Protein AF-A0A9W6Z010-F1 (afdb_monomer)

Secondary structure (DSSP, 8-state):
----------------S-SEETTEE-HHHIIIIIITHHHHHHHHHHHHHHHHHHHHHH----------TTTS-TT---S----------------S----HHHHHT-TTT---B-TTSPBP----BPPPPHHHHHHHHHHHHHHHHHHHHHHHHHH-HHHHGGGTT-TTHHHHHHHHHHHHHHHHHHHHHTTTT---TTS--HHHHHHHHHHHHHHHHHHHHHHHHTT-SS-HHHHHHHHHHHHHHHHHHHHHHT-SS-SSPPBP-

Nearest PDB structures (foldseek):
  1x8z-assembly2_C  TM=5.982E-01  e=1.476E+00  Arabidopsis thaliana
  1x8z-assembly1_A-2  TM=5.017E-01  e=1.632E+00  Arabidopsis thaliana
  1x8z-assembly3_A  TM=5.017E-01  e=1.632E+00  Arabidopsis thaliana
  1x91-assembly1_A  TM=5.243E-01  e=4.027E+00  Arabidopsis thaliana
  1xg2-assembly1_B  TM=4.762E-01  e=8.989E+00  Actinidia chinensis

Organism: Ambrosiozyma monospora (NCBI:txid43982)

Radius of gyration: 31.08 Å; Cα contacts (8 Å, |Δi|>4): 207; chains: 1; bounding box: 93×50×89 Å

Solvent-accessible surface area (backbone atoms only — not comparable to full-atom values): 16041 Å² total; per-residue (Å²): 138,84,82,82,82,79,75,82,70,70,88,70,74,85,76,64,91,52,49,64,51,100,89,44,64,28,76,56,24,38,52,59,55,51,49,36,42,54,25,54,50,44,53,53,49,50,50,51,52,50,51,50,52,50,50,57,65,68,52,73,64,77,68,62,68,75,66,49,88,82,73,57,65,89,72,79,70,84,81,77,92,80,86,86,79,87,79,86,76,82,92,75,94,67,100,62,93,72,70,50,72,66,56,68,75,64,46,70,88,71,60,75,60,46,43,99,85,68,47,72,54,56,69,64,51,85,64,77,86,51,72,70,56,54,50,48,52,52,50,47,41,53,50,37,52,54,51,37,52,58,44,50,38,44,83,77,35,66,67,40,35,56,53,36,72,90,45,78,60,48,58,54,31,43,34,52,33,39,50,52,52,38,51,53,40,51,51,53,60,71,31,65,86,76,49,53,60,89,85,54,79,59,57,48,66,54,53,46,52,52,40,51,55,46,43,61,42,32,52,55,46,30,51,38,31,74,74,58,77,46,85,25,78,53,32,24,51,49,36,45,53,52,35,54,53,41,49,48,45,42,52,58,61,67,66,55,92,70,70,49,49,80,59,64,49,105

Foldseek 3Di:
DDDPPPPPDDPDDPPDPDQDDDDAGALVVLLPPLLLVLLVVLVVLVVVQVVLLVVLVVPPPPPPVVPDPVPPPPPVPPDDDDDDDDDDDDDDDDPDPPPDVVCVVPVPVPPQCADPVRHGDQDFDQDADDPVLLVLLVVLLVLLVVLLVLLCVLVVDVLQVQQQPVPNCSSVSSNSSSVSLNVLSVVLNVCNHVFDDPSGDFSLVVSLVSLVVSLVSLVSVLVCLVVVVTPHVVNSVSSVVNNVSSVVSNVSSVPDPDTRHRDGDD

Structure (mmCIF, N/CA/C/O backbone):
data_AF-A0A9W6Z010-F1
#
_entry.id   AF-A0A9W6Z010-F1
#
loop_
_atom_site.group_PDB
_atom_site.id
_atom_site.type_symbol
_atom_site.label_atom_id
_atom_site.label_alt_id
_atom_site.label_comp_id
_atom_site.label_asym_id
_atom_site.label_entity_id
_atom_site.label_seq_id
_atom_site.pdbx_PDB_ins_code
_atom_site.Cartn_x
_atom_site.Cartn_y
_atom_site.Cartn_z
_atom_site.occupancy
_atom_site.B_iso_or_equiv
_atom_site.auth_seq_id
_atom_site.auth_comp_id
_atom_site.auth_asym_id
_atom_site.auth_atom_id
_atom_site.pdbx_PDB_model_num
ATOM 1 N N . MET A 1 1 ? -44.872 -28.519 23.738 1.00 43.75 1 MET A N 1
ATOM 2 C CA . MET A 1 1 ? -44.692 -28.275 22.292 1.00 43.75 1 MET A CA 1
ATOM 3 C C . MET A 1 1 ? -44.282 -26.821 22.112 1.00 43.75 1 MET A C 1
ATOM 5 O O . MET A 1 1 ? -45.137 -25.950 22.126 1.00 43.75 1 MET A O 1
ATOM 9 N N . GLN A 1 2 ? -42.975 -26.554 22.079 1.00 44.28 2 GLN A N 1
ATOM 10 C CA . GLN A 1 2 ? -42.419 -25.232 21.783 1.00 44.28 2 GLN A CA 1
ATOM 11 C C . GLN A 1 2 ? -42.136 -25.183 20.282 1.00 44.28 2 GLN A C 1
ATOM 13 O O . GLN A 1 2 ? -41.336 -25.967 19.778 1.00 44.28 2 GLN A O 1
ATOM 18 N N . SER A 1 3 ? -42.846 -24.315 19.568 1.00 46.59 3 SER A N 1
ATOM 19 C CA . SER A 1 3 ? -42.641 -24.070 18.143 1.00 46.59 3 SER A CA 1
ATOM 20 C C . SER A 1 3 ? -41.382 -23.226 17.944 1.00 46.59 3 SER A C 1
ATOM 22 O O . SER A 1 3 ? -41.373 -22.026 18.222 1.00 46.59 3 SER A O 1
ATOM 24 N N . LEU A 1 4 ? -40.320 -23.872 17.468 1.00 50.69 4 LEU A N 1
ATOM 25 C CA . LEU A 1 4 ? -39.136 -23.234 16.902 1.00 50.69 4 LEU A CA 1
ATOM 26 C C . LEU A 1 4 ? -39.526 -22.575 15.572 1.00 50.69 4 LEU A C 1
ATOM 28 O O . LEU A 1 4 ? -39.610 -23.246 14.550 1.00 50.69 4 LEU A O 1
ATOM 32 N N . ASN A 1 5 ? -39.767 -21.263 15.584 1.00 55.16 5 ASN A N 1
ATOM 33 C CA . ASN A 1 5 ? -39.786 -20.459 14.362 1.00 55.16 5 ASN A CA 1
ATOM 34 C C . ASN A 1 5 ? -38.354 -20.012 14.055 1.00 55.16 5 ASN A C 1
ATOM 36 O O . ASN A 1 5 ? -37.934 -18.915 14.419 1.00 55.16 5 ASN A O 1
ATOM 40 N N . SER A 1 6 ? -37.597 -20.883 13.393 1.00 52.94 6 SER A N 1
ATOM 41 C CA . SER A 1 6 ? -36.347 -20.529 12.725 1.00 52.94 6 SER A CA 1
ATOM 42 C C . SER A 1 6 ? -36.670 -19.878 11.380 1.00 52.94 6 SER A C 1
ATOM 44 O O . SER A 1 6 ? -36.582 -20.507 10.329 1.00 52.94 6 SER A O 1
ATOM 46 N N . ASN A 1 7 ? -37.064 -18.605 11.415 1.00 53.75 7 ASN A N 1
ATOM 47 C CA . ASN A 1 7 ? -36.893 -17.755 10.245 1.00 53.75 7 ASN A CA 1
ATOM 48 C C . ASN A 1 7 ? -35.394 -17.481 10.127 1.00 53.75 7 ASN A C 1
ATOM 50 O O . ASN A 1 7 ? -34.863 -16.595 10.796 1.00 53.75 7 ASN A O 1
ATOM 54 N N . GLU A 1 8 ? -34.716 -18.276 9.303 1.00 52.31 8 GLU A N 1
ATOM 55 C CA . GLU A 1 8 ? -33.386 -17.970 8.787 1.00 52.31 8 GLU A CA 1
ATOM 56 C C . GLU A 1 8 ? -33.486 -16.694 7.947 1.00 52.31 8 GLU A C 1
ATOM 58 O O . GLU A 1 8 ? -33.664 -16.703 6.730 1.00 52.31 8 GLU A O 1
ATOM 63 N N . THR A 1 9 ? -33.435 -15.552 8.623 1.00 55.06 9 THR A N 1
ATOM 64 C CA . THR A 1 9 ? -33.176 -14.280 7.972 1.00 55.06 9 THR A CA 1
ATOM 65 C C . THR A 1 9 ? -31.769 -14.367 7.402 1.00 55.06 9 THR A C 1
ATOM 67 O O . THR A 1 9 ? -30.808 -14.513 8.162 1.00 55.06 9 THR A O 1
ATOM 70 N N . LEU A 1 10 ? -31.662 -14.292 6.070 1.00 54.06 10 LEU A N 1
ATOM 71 C CA . LEU A 1 10 ? -30.414 -14.028 5.349 1.00 54.06 10 LEU A CA 1
ATOM 72 C C . LEU A 1 10 ? -29.571 -13.025 6.151 1.00 54.06 10 LEU A C 1
ATOM 74 O O . LEU A 1 10 ? -30.165 -12.084 6.685 1.00 54.06 10 LEU A O 1
ATOM 78 N N . PRO A 1 11 ? -28.237 -13.193 6.255 1.00 47.94 11 PRO A N 1
ATOM 79 C CA . PRO A 1 11 ? -27.392 -12.310 7.049 1.00 47.94 11 PRO A CA 1
ATOM 80 C C . PRO A 1 11 ? -27.573 -10.878 6.549 1.00 47.94 11 PRO A C 1
ATOM 82 O O . PRO A 1 11 ? -27.014 -10.473 5.530 1.00 47.94 11 PRO A O 1
ATOM 85 N N . SER A 1 12 ? -28.421 -10.120 7.242 1.00 56.19 12 SER A N 1
ATOM 86 C CA . SER A 1 12 ? -28.650 -8.723 6.942 1.00 56.19 12 SER A CA 1
ATOM 87 C C . SER A 1 12 ? -27.351 -8.030 7.291 1.00 56.19 12 SER A C 1
ATOM 89 O O . SER A 1 12 ? -26.963 -8.004 8.463 1.00 56.19 12 SER A O 1
ATOM 91 N N . TRP A 1 13 ? -26.654 -7.531 6.272 1.00 59.69 13 TRP A N 1
ATOM 92 C CA . TRP A 1 13 ? -25.469 -6.708 6.455 1.00 59.69 13 TRP A CA 1
ATOM 93 C C . TRP A 1 13 ? -25.764 -5.682 7.551 1.00 59.69 13 TRP A C 1
ATOM 95 O O . TRP A 1 13 ? -26.807 -5.027 7.469 1.00 59.69 13 TRP A O 1
ATOM 105 N N . PRO A 1 14 ? -24.925 -5.572 8.596 1.00 66.19 14 PRO A N 1
ATOM 106 C CA . PRO A 1 14 ? -25.181 -4.636 9.676 1.00 66.19 14 PRO A CA 1
ATOM 107 C C . PRO A 1 14 ? -25.239 -3.231 9.076 1.00 66.19 14 PRO A C 1
ATOM 109 O O . PRO A 1 14 ? -24.225 -2.680 8.644 1.00 66.19 14 PRO A O 1
ATOM 112 N N . VAL A 1 15 ? -26.448 -2.680 8.980 1.00 78.44 15 VAL A N 1
ATOM 113 C CA . VAL A 1 15 ? -26.665 -1.334 8.459 1.00 78.44 15 VAL A CA 1
ATOM 114 C C . VAL A 1 15 ? -26.219 -0.376 9.553 1.00 78.44 15 VAL A C 1
ATOM 116 O O . VAL A 1 15 ? -26.856 -0.286 10.606 1.00 78.44 15 VAL A O 1
ATOM 119 N N . CYS A 1 16 ? -25.102 0.319 9.334 1.00 84.06 16 CYS A N 1
ATOM 120 C CA . CYS A 1 16 ? -24.675 1.375 10.241 1.00 84.06 16 CYS A CA 1
ATOM 121 C C . CYS A 1 16 ? -25.741 2.477 10.230 1.00 84.06 16 CYS A C 1
ATOM 123 O O . CYS A 1 16 ? -26.002 3.074 9.189 1.00 84.06 16 CYS A O 1
ATOM 125 N N . ARG A 1 17 ? -26.358 2.765 11.383 1.00 85.81 17 ARG A N 1
ATOM 126 C CA . ARG A 1 17 ? -27.360 3.841 11.481 1.00 85.81 17 ARG A CA 1
ATOM 127 C C . ARG A 1 17 ? -26.727 5.223 11.259 1.00 85.81 17 ARG A C 1
ATOM 129 O O . ARG A 1 17 ? -27.348 6.075 10.635 1.00 85.81 17 ARG A O 1
ATOM 136 N N . HIS A 1 18 ? -25.489 5.413 11.723 1.00 89.81 18 HIS A N 1
ATOM 137 C CA . HIS A 1 18 ? -24.698 6.630 11.529 1.00 89.81 18 HIS A CA 1
ATOM 138 C C . HIS A 1 18 ? -23.226 6.273 11.278 1.00 89.81 18 HIS A C 1
ATOM 140 O O . HIS A 1 18 ? -22.656 5.440 11.988 1.00 89.81 18 HIS A O 1
ATOM 146 N N . TYR A 1 19 ? -22.615 6.894 10.266 1.00 91.12 19 TYR A N 1
ATOM 147 C CA . TYR A 1 19 ? -21.196 6.718 9.917 1.00 91.12 19 TYR A CA 1
ATOM 148 C C . TYR A 1 19 ? -20.282 7.712 10.643 1.00 91.12 19 TYR A C 1
ATOM 150 O O . TYR A 1 19 ? -19.116 7.414 10.886 1.00 91.12 19 TYR A O 1
ATOM 158 N N . TRP A 1 20 ? -20.831 8.868 11.006 1.00 92.25 20 TRP A N 1
ATOM 159 C CA . TRP A 1 20 ? -20.128 9.996 11.598 1.00 92.25 20 TRP A CA 1
ATOM 160 C C . TRP A 1 20 ? -20.855 10.422 12.873 1.00 92.25 20 TRP A C 1
ATOM 162 O O . TRP A 1 20 ? -22.086 10.488 12.869 1.00 92.25 20 TRP A O 1
ATOM 172 N N . ASP A 1 21 ? -20.106 10.686 13.939 1.00 91.19 21 ASP A N 1
ATOM 173 C CA . ASP A 1 21 ? -20.613 11.145 15.230 1.00 91.19 21 ASP A CA 1
ATOM 174 C C . ASP A 1 21 ? -19.806 12.361 15.704 1.00 91.19 21 ASP A C 1
ATOM 176 O O . ASP A 1 21 ? -18.627 12.258 16.045 1.00 91.19 21 ASP A O 1
ATOM 180 N N . TYR A 1 22 ? -20.457 13.528 15.670 1.00 88.69 22 TYR A N 1
ATOM 181 C CA . TYR A 1 22 ? -19.902 14.864 15.922 1.00 88.69 22 TYR A CA 1
ATOM 182 C C . TYR A 1 22 ? -18.641 15.200 15.125 1.00 88.69 22 TYR A C 1
ATOM 184 O O . TYR A 1 22 ? -18.720 15.863 14.092 1.00 88.69 22 TYR A O 1
ATOM 192 N N . ASP A 1 23 ? -17.491 14.766 15.624 1.00 90.88 23 ASP A N 1
ATOM 193 C CA . ASP A 1 23 ? -16.171 15.116 15.123 1.00 90.88 23 ASP A CA 1
ATOM 194 C C . ASP A 1 23 ? -15.372 13.878 14.694 1.00 90.88 23 ASP A C 1
ATOM 196 O O . ASP A 1 23 ? -14.233 14.023 14.278 1.00 90.88 23 ASP A O 1
ATOM 200 N N . ASP A 1 24 ? -15.912 12.657 14.774 1.00 92.50 24 ASP A N 1
ATOM 201 C CA . ASP A 1 24 ? -15.183 11.441 14.389 1.00 92.50 24 ASP A CA 1
ATOM 202 C C . ASP A 1 24 ? -16.083 10.371 13.750 1.00 92.50 24 ASP A C 1
ATOM 204 O O . ASP A 1 24 ? -17.312 10.453 13.762 1.00 92.50 24 ASP A O 1
ATOM 208 N N . PHE A 1 25 ? -15.470 9.338 13.175 1.00 92.12 25 PHE A N 1
ATOM 209 C CA . PHE A 1 25 ? -16.196 8.183 12.663 1.00 92.12 25 PHE A CA 1
ATOM 210 C C . PHE A 1 25 ? -16.707 7.300 13.804 1.00 92.12 25 PHE A C 1
ATOM 212 O O . PHE A 1 25 ? -15.982 6.982 14.748 1.00 92.12 25 PHE A O 1
ATOM 219 N N . THR A 1 26 ? -17.942 6.809 13.674 1.00 91.62 26 THR A N 1
ATOM 220 C CA . THR A 1 26 ? -18.439 5.753 14.568 1.00 91.62 26 THR A CA 1
ATOM 221 C C . THR A 1 26 ? -17.625 4.475 14.362 1.00 91.62 26 THR A C 1
ATOM 223 O O . THR A 1 26 ? -17.068 4.250 13.287 1.00 91.62 26 THR A O 1
ATOM 226 N N . THR A 1 27 ? -17.609 3.558 15.336 1.00 89.81 27 THR A N 1
ATOM 227 C CA . THR A 1 27 ? -16.941 2.249 15.176 1.00 89.81 27 THR A CA 1
ATOM 228 C C . THR A 1 27 ? -17.420 1.508 13.923 1.00 89.81 27 THR A C 1
ATOM 230 O O . THR A 1 27 ? -16.636 0.873 13.225 1.00 89.81 27 THR A O 1
ATOM 233 N N . CYS A 1 28 ? -18.712 1.624 13.602 1.00 89.00 28 CYS A N 1
ATOM 234 C CA . CYS A 1 28 ? -19.295 1.026 12.406 1.00 89.00 28 CYS A CA 1
ATOM 235 C C . CYS A 1 28 ? -18.780 1.707 11.129 1.00 89.00 28 CYS A C 1
ATOM 237 O O . CYS A 1 28 ? -18.367 1.024 10.190 1.00 89.00 28 CYS A O 1
ATOM 239 N N . GLY A 1 29 ? -18.743 3.045 11.113 1.00 90.25 29 GLY A N 1
ATOM 240 C CA . GLY A 1 29 ? -18.232 3.804 9.977 1.00 90.25 29 GLY A CA 1
ATOM 241 C C . GLY A 1 29 ? -16.742 3.596 9.738 1.00 90.25 29 GLY A C 1
ATOM 242 O O . GLY A 1 29 ? -16.335 3.404 8.596 1.00 90.25 29 GLY A O 1
ATOM 243 N N . LYS A 1 30 ? -15.945 3.504 10.802 1.00 92.19 30 LYS A N 1
ATOM 244 C CA . LYS A 1 30 ? -14.526 3.153 10.731 1.00 92.19 30 LYS A CA 1
ATOM 245 C C . LYS A 1 30 ? -14.311 1.796 10.056 1.00 92.19 30 LYS A C 1
ATOM 247 O O . LYS A 1 30 ? -13.612 1.710 9.047 1.00 92.19 30 LYS A O 1
ATOM 252 N N . ASN A 1 31 ? -14.978 0.761 10.562 1.00 91.75 31 ASN A N 1
ATOM 253 C CA . ASN A 1 31 ? -14.796 -0.607 10.087 1.00 91.75 31 ASN A CA 1
ATOM 254 C C . ASN A 1 31 ? -15.315 -0.793 8.650 1.00 91.75 31 ASN A C 1
ATOM 256 O O . ASN A 1 31 ? -14.688 -1.487 7.853 1.00 91.75 31 ASN A O 1
ATOM 260 N N . GLN A 1 32 ? -16.454 -0.186 8.291 1.00 90.12 32 GLN A N 1
ATOM 261 C CA . GLN A 1 32 ? -17.032 -0.341 6.950 1.00 90.12 32 GLN A CA 1
ATOM 262 C C . GLN A 1 32 ? -16.406 0.572 5.895 1.00 90.12 32 GLN A C 1
ATOM 264 O O . GLN A 1 32 ? -16.195 0.118 4.771 1.00 90.12 32 GLN A O 1
ATOM 269 N N . LEU A 1 33 ? -16.142 1.838 6.224 1.00 91.00 33 LEU A N 1
ATOM 270 C CA . LEU A 1 33 ? -15.703 2.835 5.251 1.00 91.00 33 LEU A CA 1
ATOM 271 C C . LEU A 1 33 ? -14.183 2.966 5.209 1.00 91.00 33 LEU A C 1
ATOM 273 O O . LEU A 1 33 ? -13.623 2.934 4.125 1.00 91.00 33 LEU A O 1
ATOM 277 N N . LEU A 1 34 ? -13.502 3.098 6.351 1.00 92.75 34 LEU A N 1
ATOM 278 C CA . LEU A 1 34 ? -12.059 3.372 6.359 1.00 92.75 34 LEU A CA 1
ATOM 279 C C . LEU A 1 34 ? -11.219 2.103 6.200 1.00 92.75 34 LEU A C 1
ATOM 281 O O . LEU A 1 34 ? -10.248 2.102 5.448 1.00 92.75 34 LEU A O 1
ATOM 285 N N . GLU A 1 35 ? -11.586 1.013 6.876 1.00 92.56 35 GLU A N 1
ATOM 286 C CA . GLU A 1 35 ? -10.742 -0.190 6.913 1.00 92.56 35 GLU A CA 1
ATOM 287 C C . GLU A 1 35 ? -10.993 -1.159 5.748 1.00 92.56 35 GLU A C 1
ATOM 289 O O . GLU A 1 35 ? -10.053 -1.789 5.261 1.00 92.56 35 GLU A O 1
ATOM 294 N N . LYS A 1 36 ? -12.234 -1.269 5.250 1.00 92.88 36 LYS A N 1
ATOM 295 C CA . LYS A 1 36 ? -12.555 -2.145 4.103 1.00 92.88 36 LYS A CA 1
ATOM 296 C C . LYS A 1 36 ? -12.294 -1.501 2.744 1.00 92.88 36 LYS A C 1
ATOM 298 O O . LYS A 1 36 ? -11.997 -2.213 1.785 1.00 92.88 36 LYS A O 1
ATOM 303 N N . TYR A 1 37 ? -12.386 -0.175 2.641 1.00 92.56 37 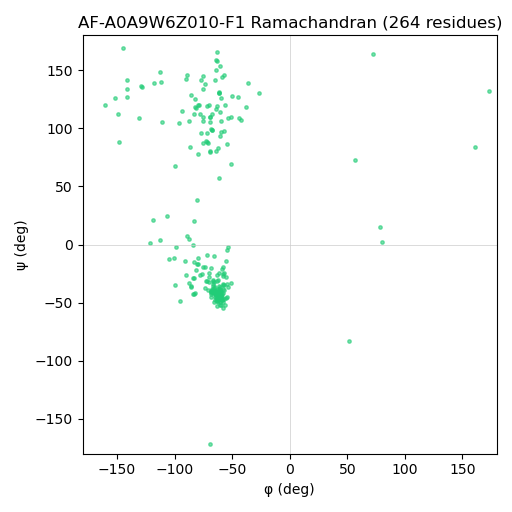TYR A N 1
ATOM 304 C CA . TYR A 1 37 ? -12.207 0.545 1.377 1.00 92.56 37 TYR A CA 1
ATOM 305 C C . TYR A 1 37 ? -10.875 0.249 0.666 1.00 92.56 37 TYR A C 1
ATOM 307 O O . TYR A 1 37 ? -10.917 -0.061 -0.529 1.00 92.56 37 TYR A O 1
ATOM 315 N N . PRO A 1 38 ? -9.711 0.230 1.352 1.00 92.31 38 PRO A N 1
ATOM 316 C CA . PRO A 1 38 ? -8.449 -0.120 0.707 1.00 92.31 38 PRO A CA 1
ATOM 317 C C . PRO A 1 38 ? -8.467 -1.512 0.072 1.00 92.31 38 PRO A C 1
ATOM 319 O O . PRO A 1 38 ? -7.950 -1.698 -1.028 1.00 92.31 38 PRO A O 1
ATOM 322 N N . ALA A 1 39 ? -9.112 -2.491 0.710 1.00 91.50 39 ALA A N 1
ATOM 323 C CA . ALA A 1 39 ? -9.192 -3.844 0.174 1.00 91.50 39 ALA A CA 1
ATOM 324 C C . ALA A 1 39 ? -10.053 -3.919 -1.094 1.00 91.50 39 ALA A C 1
ATOM 326 O O . ALA A 1 39 ? -9.666 -4.592 -2.049 1.00 91.50 39 ALA A O 1
ATOM 327 N N . TYR A 1 40 ? -11.175 -3.192 -1.156 1.00 92.94 40 TYR A N 1
ATOM 328 C CA . TYR A 1 40 ? -11.966 -3.095 -2.388 1.00 92.94 40 TYR A CA 1
ATOM 329 C C . TYR A 1 40 ? -11.167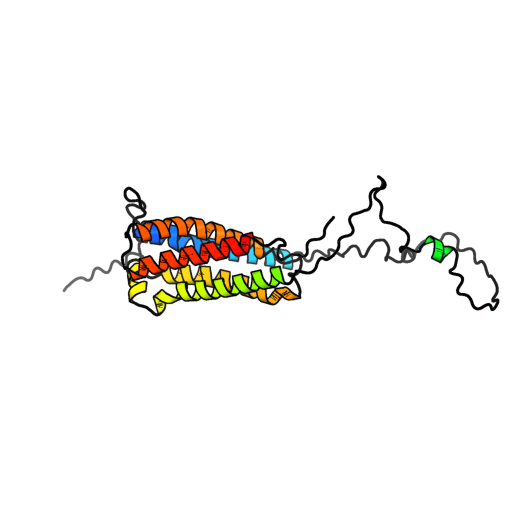 -2.467 -3.530 1.00 92.94 40 TYR A C 1
ATOM 331 O O . TYR A 1 40 ? -11.218 -2.957 -4.659 1.00 92.94 40 TYR A O 1
ATOM 339 N N . LEU A 1 41 ? -10.377 -1.434 -3.230 1.00 91.44 41 LEU A N 1
ATOM 340 C CA . LEU A 1 41 ? -9.472 -0.844 -4.208 1.00 91.44 41 LEU A CA 1
ATOM 341 C C . LEU A 1 41 ? -8.393 -1.819 -4.664 1.00 91.44 41 LEU A C 1
ATOM 343 O O . LEU A 1 41 ? -8.126 -1.870 -5.859 1.00 91.44 41 LEU A O 1
ATOM 347 N N . ALA A 1 42 ? -7.807 -2.614 -3.764 1.00 90.62 42 ALA A N 1
ATOM 348 C CA . ALA A 1 42 ? -6.855 -3.656 -4.146 1.00 90.62 42 ALA A CA 1
ATOM 349 C C . ALA A 1 42 ? -7.495 -4.716 -5.050 1.00 90.62 42 ALA A C 1
ATOM 351 O O . ALA A 1 42 ? -6.890 -5.097 -6.046 1.00 90.62 42 ALA A O 1
ATOM 352 N N . ILE A 1 43 ? -8.726 -5.152 -4.772 1.00 91.62 43 ILE A N 1
ATOM 353 C CA . ILE A 1 43 ? -9.438 -6.113 -5.629 1.00 91.62 43 ILE A CA 1
ATOM 354 C C . ILE A 1 43 ? -9.688 -5.520 -7.022 1.00 91.62 43 ILE A C 1
ATOM 356 O O . ILE A 1 43 ? -9.398 -6.167 -8.030 1.00 91.62 43 ILE A O 1
ATOM 360 N N . LEU A 1 44 ? -10.179 -4.278 -7.092 1.00 93.25 44 LEU A N 1
ATOM 361 C CA . LEU A 1 44 ? -10.390 -3.572 -8.360 1.00 93.25 44 LEU A CA 1
ATOM 362 C C . LEU A 1 44 ? -9.074 -3.410 -9.131 1.00 93.25 44 LEU A C 1
ATOM 364 O O . LEU A 1 44 ? -9.003 -3.659 -10.330 1.00 93.25 44 LEU A O 1
ATOM 368 N N . SER A 1 45 ? -8.021 -3.033 -8.419 1.00 91.56 45 SER A N 1
ATOM 369 C CA . SER A 1 45 ? -6.660 -2.890 -8.917 1.00 91.56 45 SER A CA 1
ATOM 370 C C . SER A 1 45 ? -6.117 -4.198 -9.506 1.00 91.56 45 SER A C 1
ATOM 372 O O . SER A 1 45 ? -5.649 -4.209 -10.646 1.00 91.56 45 SER A O 1
ATOM 374 N N . VAL A 1 46 ? -6.269 -5.322 -8.799 1.00 91.38 46 VAL A N 1
ATOM 375 C CA . VAL A 1 46 ? -5.917 -6.659 -9.297 1.00 91.38 46 VAL A CA 1
ATOM 376 C C . VAL A 1 46 ? -6.694 -6.977 -10.570 1.00 91.38 46 VAL A C 1
ATOM 378 O O . VAL A 1 46 ? -6.094 -7.403 -11.556 1.00 91.38 46 VAL A O 1
ATOM 381 N N . ALA A 1 47 ? -8.006 -6.732 -10.589 1.00 92.44 47 ALA A N 1
ATOM 382 C CA . ALA A 1 47 ? -8.830 -6.972 -11.769 1.00 92.44 47 ALA A CA 1
ATOM 383 C C . ALA A 1 47 ? -8.349 -6.147 -12.975 1.00 92.44 47 ALA A C 1
ATOM 385 O O . ALA A 1 47 ? -8.201 -6.690 -14.069 1.00 92.44 47 ALA A O 1
ATOM 386 N N . LEU A 1 48 ? -8.024 -4.865 -12.779 1.00 90.75 48 LEU A N 1
ATOM 387 C CA . LEU A 1 48 ? -7.486 -4.001 -13.833 1.00 90.75 48 LEU A CA 1
ATOM 388 C C . LEU A 1 48 ? -6.129 -4.493 -14.349 1.00 90.75 48 LEU A C 1
ATOM 390 O O . LEU A 1 48 ? -5.922 -4.535 -15.563 1.00 90.75 48 LEU A O 1
ATOM 394 N N . VAL A 1 49 ? -5.224 -4.907 -13.459 1.00 88.12 49 VAL A N 1
ATOM 395 C CA . VAL A 1 49 ? -3.927 -5.481 -13.848 1.00 88.12 49 VAL A CA 1
ATOM 396 C C . VAL A 1 49 ? -4.130 -6.767 -14.652 1.00 88.12 49 VAL A C 1
ATOM 398 O O . VAL A 1 49 ? -3.526 -6.919 -15.711 1.00 88.12 49 VAL A O 1
ATOM 401 N N . LEU A 1 50 ? -5.025 -7.661 -14.223 1.00 89.56 50 LEU A N 1
ATOM 402 C CA . LEU A 1 50 ? -5.330 -8.900 -14.945 1.00 89.56 50 LEU A CA 1
ATOM 403 C C . LEU A 1 50 ? -5.945 -8.637 -16.323 1.00 89.56 50 LEU A C 1
ATOM 405 O O . LEU A 1 50 ? -5.535 -9.268 -17.295 1.00 89.56 50 LEU A O 1
ATOM 409 N N . ILE A 1 51 ? -6.871 -7.680 -16.435 1.00 89.94 51 ILE A N 1
ATOM 410 C CA . ILE A 1 51 ? -7.457 -7.272 -17.721 1.00 89.94 51 ILE A CA 1
ATOM 411 C C . ILE A 1 51 ? -6.372 -6.714 -18.646 1.00 89.94 51 ILE A C 1
ATOM 413 O O . ILE A 1 51 ? -6.325 -7.065 -19.823 1.00 89.94 51 ILE A O 1
ATOM 417 N N . ARG A 1 52 ? -5.463 -5.878 -18.127 1.00 88.00 52 ARG A N 1
ATOM 418 C CA . ARG A 1 52 ? -4.336 -5.343 -18.906 1.00 88.00 52 ARG A CA 1
ATOM 419 C C . ARG A 1 52 ? -3.408 -6.457 -19.380 1.00 88.00 52 ARG A C 1
ATOM 421 O O . ARG A 1 52 ? -3.082 -6.491 -20.560 1.00 88.00 52 ARG A O 1
ATOM 428 N N . LEU A 1 53 ? -3.044 -7.393 -18.506 1.00 86.81 53 LEU A N 1
ATOM 429 C CA . LEU A 1 53 ? -2.214 -8.547 -18.863 1.00 86.81 53 LEU A CA 1
ATOM 430 C C . LEU A 1 53 ? -2.891 -9.444 -19.906 1.00 86.81 53 LEU A C 1
ATOM 432 O O . LEU A 1 53 ? -2.242 -9.885 -20.854 1.00 86.81 53 LEU A O 1
ATOM 436 N N . TYR A 1 54 ? -4.195 -9.686 -19.758 1.00 89.31 54 TYR A N 1
ATOM 437 C CA . TYR A 1 54 ? -4.990 -10.460 -20.707 1.00 89.31 54 TYR A CA 1
ATOM 438 C C . TYR A 1 54 ? -5.039 -9.787 -22.081 1.00 89.31 54 TYR A C 1
ATOM 440 O O . TYR A 1 54 ? -4.750 -10.426 -23.093 1.00 89.31 54 TYR A O 1
ATOM 448 N N . ASN A 1 55 ? -5.317 -8.482 -22.114 1.00 87.12 55 ASN A N 1
ATOM 449 C CA . ASN A 1 55 ? -5.347 -7.713 -23.351 1.00 87.12 55 ASN A CA 1
ATOM 450 C C . ASN A 1 55 ? -3.978 -7.708 -24.032 1.00 87.12 55 ASN A C 1
ATOM 452 O O . ASN A 1 55 ? -3.931 -8.004 -25.216 1.00 87.12 55 ASN A O 1
ATOM 456 N N . THR A 1 56 ? -2.881 -7.483 -23.298 1.00 81.69 56 THR A N 1
ATOM 457 C CA . THR A 1 56 ? -1.510 -7.526 -23.844 1.00 81.69 56 THR A CA 1
ATOM 458 C C . THR A 1 56 ? -1.119 -8.909 -24.371 1.00 81.69 56 THR A C 1
ATOM 460 O O . THR A 1 56 ? -0.339 -9.017 -25.313 1.00 81.69 56 THR A O 1
ATOM 463 N N . ARG A 1 57 ? -1.637 -9.991 -23.777 1.00 81.94 57 ARG A N 1
ATOM 464 C CA . ARG A 1 57 ? -1.397 -11.356 -24.268 1.00 81.94 57 ARG A CA 1
ATOM 465 C C . ARG A 1 57 ? -2.175 -11.649 -25.553 1.00 81.94 57 ARG A C 1
ATOM 467 O O . ARG A 1 57 ? -1.665 -12.350 -26.425 1.00 81.94 57 ARG A O 1
ATOM 474 N N . ASN A 1 58 ? -3.402 -11.141 -25.651 1.00 79.06 58 ASN A N 1
ATOM 475 C CA . ASN A 1 58 ? -4.291 -11.379 -26.787 1.00 79.06 58 ASN A CA 1
ATOM 476 C C . ASN A 1 58 ? -4.021 -10.458 -27.966 1.00 79.06 58 ASN A C 1
ATOM 478 O O . ASN A 1 58 ? -4.195 -10.875 -29.112 1.00 79.06 58 ASN A O 1
ATOM 482 N N . THR A 1 59 ? -3.522 -9.249 -27.718 1.00 66.31 59 THR A N 1
ATOM 483 C CA . THR A 1 59 ? -2.807 -8.500 -28.737 1.00 66.31 59 THR A CA 1
ATOM 484 C C . THR A 1 59 ? -1.480 -9.211 -28.987 1.00 66.31 59 THR A C 1
ATOM 486 O O . THR A 1 59 ? -0.403 -8.769 -28.596 1.00 66.31 59 THR A O 1
ATOM 489 N N . LYS A 1 60 ? -1.551 -10.290 -29.779 1.00 53.62 60 LYS A N 1
ATOM 490 C CA . LYS A 1 60 ? -0.507 -10.654 -30.742 1.00 53.62 60 LYS A CA 1
AT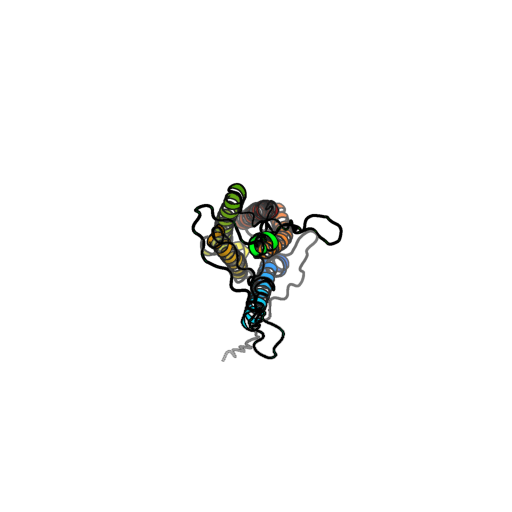OM 491 C C . LYS A 1 60 ? -0.394 -9.519 -31.757 1.00 53.62 60 LYS A C 1
ATOM 493 O O . LYS A 1 60 ? -0.589 -9.706 -32.951 1.00 53.62 60 LYS A O 1
ATOM 498 N N . SER A 1 61 ? -0.133 -8.311 -31.278 1.00 48.97 61 SER A N 1
ATOM 499 C CA . SER A 1 61 ? 0.433 -7.307 -32.127 1.00 48.97 61 SER A CA 1
ATOM 500 C C . SER A 1 61 ? 1.819 -7.849 -32.407 1.00 48.97 61 SER A C 1
ATOM 502 O O . SER A 1 61 ? 2.735 -7.749 -31.589 1.00 48.97 61 SER A O 1
ATOM 504 N N . SER A 1 62 ? 1.949 -8.473 -33.570 1.00 44.44 62 SER A N 1
ATOM 505 C CA . SER A 1 62 ? 3.089 -8.230 -34.424 1.00 44.44 62 SER A CA 1
ATOM 506 C C . SER A 1 62 ? 3.226 -6.711 -34.599 1.00 44.44 62 SER A C 1
ATOM 508 O O . SER A 1 62 ? 3.089 -6.180 -35.695 1.00 44.44 62 SER A O 1
ATOM 510 N N . VAL A 1 63 ? 3.599 -6.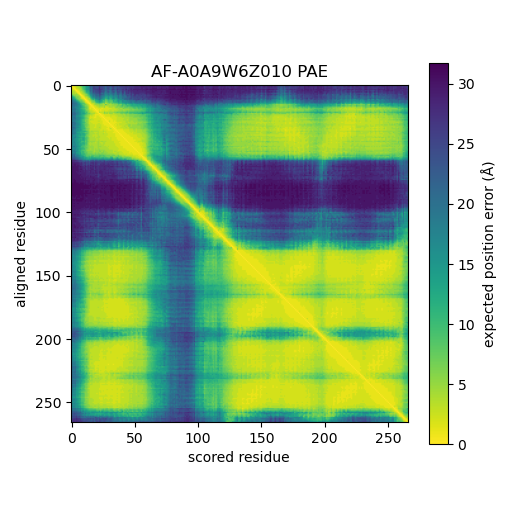008 -33.528 1.00 47.91 63 VAL A N 1
ATOM 511 C CA . VAL A 1 63 ? 4.691 -5.071 -33.652 1.00 47.91 63 VAL A CA 1
ATOM 512 C C . VAL A 1 63 ? 5.846 -6.002 -33.984 1.00 47.91 63 VAL A C 1
ATOM 514 O O . VAL A 1 63 ? 6.616 -6.424 -33.124 1.00 47.91 63 VAL A O 1
ATOM 517 N N . ALA A 1 64 ? 5.912 -6.392 -35.263 1.00 44.62 64 ALA A N 1
ATOM 518 C CA . ALA A 1 64 ? 7.183 -6.359 -35.924 1.00 44.62 64 ALA A CA 1
ATOM 519 C C . ALA A 1 64 ? 7.732 -5.025 -35.442 1.00 44.62 64 ALA A C 1
ATOM 521 O O . ALA A 1 64 ? 7.187 -3.966 -35.769 1.00 44.62 64 ALA A O 1
ATOM 522 N N . LEU A 1 65 ? 8.718 -5.083 -34.538 1.00 44.00 65 LEU A N 1
ATOM 523 C CA . LEU A 1 65 ? 9.729 -4.051 -34.551 1.00 44.00 65 LEU A CA 1
ATOM 524 C C . LEU A 1 65 ? 9.905 -3.819 -36.043 1.00 44.00 65 LEU A C 1
ATOM 526 O O . LEU A 1 65 ? 10.150 -4.789 -36.770 1.00 44.00 65 LEU A O 1
ATOM 530 N N . ARG A 1 66 ? 9.622 -2.605 -36.519 1.00 41.28 66 ARG A N 1
ATOM 531 C CA . ARG A 1 66 ? 10.294 -2.162 -37.724 1.00 41.28 66 ARG A CA 1
ATOM 532 C C . ARG A 1 66 ? 11.756 -2.348 -37.341 1.00 41.28 66 ARG A C 1
ATOM 534 O O . ARG A 1 66 ? 12.335 -1.486 -36.695 1.00 41.28 66 ARG A O 1
ATOM 541 N N . THR A 1 67 ? 12.281 -3.558 -37.559 1.00 42.84 67 THR A N 1
ATOM 542 C CA . THR A 1 67 ? 13.682 -3.816 -37.794 1.00 42.84 67 THR A CA 1
ATOM 543 C C . THR A 1 67 ? 13.989 -2.716 -38.755 1.00 42.84 67 THR A C 1
ATOM 545 O O . THR A 1 67 ? 13.326 -2.647 -39.793 1.00 42.84 67 THR A O 1
ATOM 548 N N . ASN A 1 68 ? 14.751 -1.753 -38.240 1.00 46.66 68 ASN A N 1
ATOM 549 C CA . ASN A 1 68 ? 15.040 -0.482 -38.864 1.00 46.66 68 ASN A CA 1
ATOM 550 C C . ASN A 1 68 ? 14.946 -0.649 -40.375 1.00 46.66 68 ASN A C 1
ATOM 552 O O . ASN A 1 68 ? 15.548 -1.579 -40.912 1.00 46.66 68 ASN A O 1
ATOM 556 N N . SER A 1 69 ? 14.221 0.227 -41.066 1.00 48.00 69 SER A N 1
ATOM 557 C CA . SER A 1 69 ? 14.194 0.249 -42.538 1.00 48.00 69 SER A CA 1
ATOM 558 C C . SER A 1 69 ? 15.597 0.335 -43.171 1.00 48.00 69 SER A C 1
ATOM 560 O O . SER A 1 69 ? 15.730 0.323 -44.385 1.00 48.00 69 SER A O 1
ATOM 562 N N . GLU A 1 70 ? 16.637 0.424 -42.345 1.00 48.50 70 GLU A N 1
ATOM 563 C CA . GLU A 1 70 ? 18.057 0.420 -42.655 1.00 48.50 70 GLU A CA 1
ATOM 564 C C . GLU A 1 70 ? 18.720 -0.974 -42.641 1.00 48.50 70 GLU A C 1
ATOM 566 O O . GLU A 1 70 ? 19.831 -1.110 -43.140 1.00 48.50 70 GLU A O 1
ATOM 571 N N . THR A 1 71 ? 18.084 -2.021 -42.093 1.00 47.12 71 THR A N 1
ATOM 572 C CA . THR A 1 71 ? 18.597 -3.410 -42.135 1.00 47.12 71 THR A CA 1
ATOM 573 C C . THR A 1 71 ? 17.753 -4.356 -42.982 1.00 47.12 71 THR A C 1
ATOM 575 O O . THR A 1 71 ? 18.075 -5.544 -43.072 1.00 47.12 71 THR A O 1
ATOM 578 N N . GLU A 1 72 ? 16.715 -3.859 -43.657 1.00 50.12 72 GLU A N 1
ATOM 579 C CA . GLU A 1 72 ? 16.125 -4.608 -44.762 1.00 50.12 72 GLU A CA 1
ATOM 580 C C . GLU A 1 72 ? 17.118 -4.599 -45.935 1.00 50.12 72 GLU A C 1
ATOM 582 O O . GLU A 1 72 ? 17.487 -3.527 -46.421 1.00 50.12 72 GLU A O 1
ATOM 587 N N . PRO A 1 73 ? 17.600 -5.764 -46.408 1.00 55.31 73 PRO A N 1
ATOM 588 C CA . PRO A 1 73 ? 18.417 -5.795 -47.606 1.00 55.31 73 PRO A CA 1
ATOM 589 C C . PRO A 1 73 ? 17.578 -5.245 -48.763 1.00 55.31 73 PRO A C 1
ATOM 591 O O . PRO A 1 73 ? 16.618 -5.885 -49.194 1.00 55.31 73 PRO A O 1
ATOM 594 N N . LEU A 1 74 ? 17.985 -4.090 -49.302 1.00 54.69 74 LEU A N 1
ATOM 595 C CA . LEU A 1 74 ? 17.378 -3.406 -50.460 1.00 54.69 74 LEU A CA 1
ATOM 596 C C . LEU A 1 74 ? 17.273 -4.288 -51.725 1.00 54.69 74 LEU A C 1
ATOM 598 O O . LEU A 1 74 ? 16.705 -3.883 -52.732 1.00 54.69 74 LEU A O 1
ATOM 602 N N . LEU A 1 75 ? 17.814 -5.506 -51.679 1.00 51.56 75 LEU A N 1
ATOM 603 C CA . LEU A 1 75 ? 17.809 -6.491 -52.754 1.00 51.56 75 LEU A CA 1
ATOM 604 C C . LEU A 1 75 ? 16.721 -7.566 -52.609 1.00 51.56 75 LEU A C 1
ATOM 606 O O . LEU A 1 75 ? 16.582 -8.395 -53.504 1.00 51.56 75 LEU A O 1
ATOM 610 N N . CYS A 1 76 ? 15.911 -7.559 -51.543 1.00 46.59 76 CYS A N 1
ATOM 611 C CA . CYS A 1 76 ? 14.775 -8.484 -51.424 1.00 46.59 76 CYS A CA 1
ATOM 612 C C . CYS A 1 76 ? 13.512 -7.994 -52.160 1.00 46.59 76 CYS A C 1
ATOM 614 O O . CYS A 1 76 ? 12.411 -8.467 -51.898 1.00 46.59 76 CYS A O 1
ATOM 616 N N . GLN A 1 77 ? 13.657 -7.074 -53.119 1.00 47.09 77 GLN A N 1
ATOM 617 C CA . GLN A 1 77 ? 12.662 -6.873 -54.170 1.00 47.09 77 GLN A CA 1
ATOM 618 C C . GLN A 1 77 ? 13.126 -7.587 -55.440 1.00 47.09 77 GLN A C 1
ATOM 620 O O . GLN A 1 77 ? 13.468 -7.001 -56.466 1.00 47.09 77 GLN A O 1
ATOM 625 N N . GLN A 1 78 ? 13.144 -8.913 -55.353 1.00 53.03 78 GLN A N 1
ATOM 626 C CA . GLN A 1 78 ? 13.281 -9.782 -56.505 1.00 53.03 78 GLN A CA 1
ATOM 627 C C . GLN A 1 78 ? 11.971 -9.724 -57.300 1.00 53.03 78 GLN A C 1
ATOM 629 O O . GLN A 1 78 ? 11.069 -10.503 -57.028 1.00 53.03 78 GLN A O 1
ATOM 634 N N . GLN A 1 79 ? 11.865 -8.764 -58.228 1.00 49.25 79 GLN A N 1
ATOM 635 C CA . GLN A 1 79 ? 11.172 -8.848 -59.529 1.00 49.25 79 GLN A CA 1
ATOM 636 C C . GLN A 1 79 ? 10.874 -7.447 -60.091 1.00 49.25 79 GLN A C 1
ATOM 638 O O . GLN A 1 79 ? 9.777 -6.926 -59.942 1.00 49.25 79 GLN A O 1
ATOM 643 N N . LEU A 1 80 ? 11.850 -6.834 -60.761 1.00 43.47 80 LEU A N 1
ATOM 644 C CA . LEU A 1 80 ? 11.824 -6.521 -62.200 1.00 43.47 80 LEU A CA 1
ATOM 645 C C . LEU A 1 80 ? 13.050 -5.657 -62.530 1.00 43.47 80 LEU A C 1
ATOM 647 O O . LEU A 1 80 ? 13.373 -4.716 -61.815 1.00 43.47 80 LEU A O 1
ATOM 651 N N . GLY A 1 81 ? 13.762 -6.037 -63.588 1.00 48.09 81 GLY A N 1
ATOM 652 C CA . GLY A 1 81 ? 15.124 -5.591 -63.855 1.00 48.09 81 GLY A CA 1
ATOM 653 C C . GLY A 1 81 ? 15.289 -4.102 -64.142 1.00 48.09 81 GLY A C 1
ATOM 654 O O . GLY A 1 81 ? 14.516 -3.519 -64.892 1.00 48.09 81 GLY A O 1
ATOM 655 N N . PHE A 1 82 ? 16.385 -3.543 -63.630 1.00 41.69 82 PHE A N 1
ATOM 656 C CA . PHE A 1 82 ? 17.043 -2.372 -64.198 1.00 41.69 82 PHE A CA 1
ATOM 657 C C . PHE A 1 82 ? 18.554 -2.441 -63.912 1.00 41.69 82 PHE A C 1
ATOM 659 O O . PHE A 1 82 ? 18.983 -2.379 -62.767 1.00 41.69 82 PHE A O 1
ATOM 666 N N . GLY A 1 83 ? 19.337 -2.614 -64.984 1.00 49.28 83 GLY A N 1
ATOM 667 C CA . GLY A 1 83 ? 20.713 -2.125 -65.147 1.00 49.28 83 GLY A CA 1
ATOM 668 C C . GLY A 1 83 ? 21.781 -2.516 -64.121 1.00 49.28 83 GLY A C 1
ATOM 669 O O . GLY A 1 83 ? 22.282 -1.644 -63.423 1.00 49.28 83 GLY A O 1
ATOM 670 N N . ALA A 1 84 ? 22.236 -3.772 -64.118 1.00 38.28 84 ALA A N 1
ATOM 671 C CA . ALA A 1 84 ? 23.571 -4.094 -63.608 1.00 38.28 84 ALA A CA 1
ATOM 672 C C . ALA A 1 84 ? 24.589 -3.942 -64.752 1.00 38.28 84 ALA A C 1
ATOM 674 O O . ALA A 1 84 ? 24.616 -4.755 -65.678 1.00 38.28 84 ALA A O 1
ATOM 675 N N . VAL A 1 85 ? 25.398 -2.882 -64.709 1.00 40.59 85 VAL A N 1
ATOM 676 C CA . VAL A 1 85 ? 26.626 -2.777 -65.505 1.00 40.59 85 VAL A CA 1
ATOM 677 C C . VAL A 1 85 ? 27.712 -3.516 -64.729 1.00 40.59 85 VAL A C 1
ATOM 679 O O . VAL A 1 85 ? 28.086 -3.104 -63.635 1.00 40.59 85 VAL A O 1
ATOM 682 N N . ASN A 1 86 ? 28.176 -4.638 -65.279 1.00 40.47 86 ASN A N 1
ATOM 683 C CA . ASN A 1 86 ? 29.372 -5.323 -64.804 1.00 40.47 86 ASN A CA 1
ATOM 684 C C . ASN A 1 86 ? 30.589 -4.454 -65.138 1.00 40.47 86 ASN A C 1
ATOM 686 O O . ASN A 1 86 ? 31.002 -4.414 -66.296 1.00 40.47 86 ASN A O 1
ATOM 690 N N . GLU A 1 87 ? 31.175 -3.798 -64.141 1.00 44.03 87 GLU A N 1
ATOM 691 C CA . GLU A 1 87 ? 32.557 -3.329 -64.231 1.00 44.03 87 GLU A CA 1
ATOM 692 C C . GLU A 1 87 ? 33.464 -4.359 -63.560 1.00 44.03 87 GLU A C 1
ATOM 694 O O . GLU A 1 87 ? 33.498 -4.521 -62.341 1.00 44.03 87 GLU A O 1
ATOM 699 N N . VAL A 1 88 ? 34.152 -5.109 -64.415 1.00 47.91 88 VAL A N 1
ATOM 700 C CA . VAL A 1 88 ? 35.327 -5.904 -64.077 1.00 47.91 88 VAL A CA 1
ATOM 701 C C . VAL A 1 88 ? 36.461 -4.915 -63.838 1.00 47.91 88 VAL A C 1
ATOM 703 O O . VAL A 1 88 ? 36.828 -4.201 -64.767 1.00 47.91 88 VAL A O 1
ATOM 706 N N . TYR A 1 89 ? 37.032 -4.895 -62.635 1.00 42.25 89 TYR A N 1
ATOM 707 C CA . TYR A 1 89 ? 38.381 -4.372 -62.442 1.00 42.25 89 TYR A CA 1
ATOM 708 C C . TYR A 1 89 ? 39.239 -5.365 -61.677 1.00 42.25 89 TYR A C 1
ATOM 710 O O . TYR A 1 89 ? 38.794 -6.037 -60.747 1.00 42.25 89 TYR A O 1
ATOM 718 N N . GLU A 1 90 ? 40.449 -5.465 -62.209 1.00 43.88 90 GLU A N 1
ATOM 719 C CA . GLU A 1 90 ? 41.487 -6.437 -61.947 1.00 43.88 90 GLU A CA 1
ATOM 720 C C . GLU A 1 90 ? 42.028 -6.378 -60.520 1.00 43.88 90 GLU A C 1
ATOM 722 O O . GLU A 1 90 ? 42.075 -5.343 -59.856 1.00 43.88 90 GLU A O 1
ATOM 727 N N . GLU A 1 91 ? 42.448 -7.562 -60.101 1.00 45.12 91 GLU A N 1
ATOM 728 C CA . GLU A 1 91 ? 43.273 -7.866 -58.947 1.00 45.12 91 GLU A CA 1
ATOM 729 C C . GLU A 1 91 ? 44.588 -7.077 -59.029 1.00 45.12 91 GLU A C 1
ATOM 731 O O . GLU A 1 91 ? 45.368 -7.288 -59.956 1.00 45.12 91 GLU A O 1
ATOM 736 N N . ASP A 1 92 ? 44.874 -6.220 -58.046 1.00 41.16 92 ASP A N 1
ATOM 737 C CA . ASP A 1 92 ? 46.261 -5.853 -57.779 1.00 41.16 92 ASP A CA 1
ATOM 738 C C . ASP A 1 92 ? 46.547 -5.733 -56.279 1.00 41.16 92 ASP A C 1
ATOM 740 O O . ASP A 1 92 ? 45.853 -5.069 -55.503 1.00 41.16 92 ASP A O 1
ATOM 744 N N . ASN A 1 93 ? 47.581 -6.466 -55.876 1.00 54.25 93 ASN A N 1
ATOM 745 C CA . ASN A 1 93 ? 48.033 -6.659 -54.509 1.00 54.25 93 ASN A CA 1
ATOM 746 C C . ASN A 1 93 ? 48.635 -5.368 -53.944 1.00 54.25 93 ASN A C 1
ATOM 748 O O . ASN A 1 93 ? 49.765 -5.013 -54.273 1.00 54.25 93 ASN A O 1
ATOM 752 N N . SER A 1 94 ? 47.958 -4.727 -52.991 1.00 46.19 94 SER A N 1
ATOM 753 C CA . SER A 1 94 ? 48.654 -3.911 -51.993 1.00 46.19 94 SER A CA 1
ATOM 754 C C . SER A 1 94 ? 47.880 -3.838 -50.680 1.00 46.19 94 SER A C 1
ATOM 756 O O . SER A 1 94 ? 46.690 -3.548 -50.602 1.00 46.19 94 SER A O 1
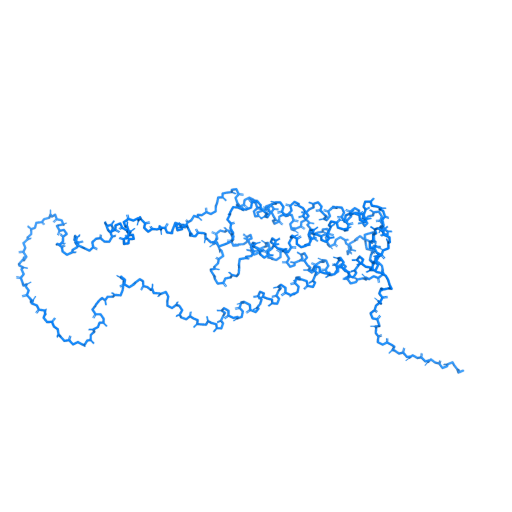ATOM 758 N N . SER A 1 95 ? 48.599 -4.188 -49.626 1.00 52.16 95 SER A N 1
ATOM 759 C CA . SER A 1 95 ? 48.185 -4.230 -48.236 1.00 52.16 95 SER A CA 1
ATOM 760 C C . SER A 1 95 ? 48.006 -2.825 -47.665 1.00 52.16 95 SER A C 1
ATOM 762 O O . SER A 1 95 ? 48.924 -2.276 -47.070 1.00 52.16 95 SER A O 1
ATOM 764 N N . GLU A 1 96 ? 46.813 -2.275 -47.826 1.00 51.72 96 GLU A N 1
ATOM 765 C CA . GLU A 1 96 ? 46.184 -1.279 -46.958 1.00 51.72 96 GLU A CA 1
ATOM 766 C C . GLU A 1 96 ? 44.697 -1.362 -47.299 1.00 51.72 96 GLU A C 1
ATOM 768 O O . GLU A 1 96 ? 44.336 -1.220 -48.464 1.00 51.72 96 GLU A O 1
ATOM 773 N N . SER A 1 97 ? 43.827 -1.684 -46.335 1.00 50.91 97 SER A N 1
ATOM 774 C CA . SER A 1 97 ? 42.396 -1.867 -46.605 1.00 50.91 97 SER A CA 1
ATOM 775 C C . SER A 1 97 ? 41.755 -0.521 -46.958 1.00 50.91 97 SER A C 1
ATOM 777 O O . SER A 1 97 ? 41.152 0.144 -46.112 1.00 50.91 97 SER A O 1
ATOM 779 N N . GLN A 1 98 ? 41.922 -0.087 -48.205 1.00 53.03 98 GLN A N 1
ATOM 780 C CA . GLN A 1 98 ? 41.229 1.055 -48.765 1.00 53.03 98 GLN A CA 1
ATOM 781 C C . GLN A 1 98 ? 39.755 0.675 -48.858 1.00 53.03 98 GLN A C 1
ATOM 783 O O . GLN A 1 98 ? 39.329 -0.048 -49.756 1.00 53.03 98 GLN A O 1
ATOM 788 N N . LEU A 1 99 ? 38.988 1.123 -47.863 1.00 59.34 99 LEU A N 1
ATOM 789 C CA . LEU A 1 99 ? 37.536 1.014 -47.861 1.00 59.34 99 LEU A CA 1
ATOM 790 C C . LEU A 1 99 ? 37.011 1.551 -49.194 1.00 59.34 99 LEU A C 1
ATOM 792 O O . LEU A 1 99 ? 37.365 2.662 -49.608 1.00 59.34 99 LEU A O 1
ATOM 796 N N . THR A 1 100 ? 36.189 0.748 -49.866 1.00 64.94 100 THR A N 1
ATOM 797 C CA . THR A 1 100 ? 35.606 1.090 -51.164 1.00 64.94 100 THR A CA 1
ATOM 798 C C . THR A 1 100 ? 34.834 2.404 -51.025 1.00 64.94 100 THR A C 1
ATOM 800 O O . THR A 1 100 ? 34.232 2.660 -49.985 1.00 64.94 100 THR A O 1
ATOM 803 N N . ILE A 1 101 ? 34.809 3.252 -52.057 1.00 59.84 101 ILE A N 1
ATOM 804 C CA . ILE A 1 101 ? 34.096 4.549 -52.029 1.00 59.84 101 ILE A CA 1
ATOM 805 C C . ILE A 1 101 ? 32.634 4.387 -51.568 1.00 59.84 101 ILE A C 1
ATOM 807 O O . ILE A 1 101 ? 32.120 5.228 -50.835 1.00 59.84 101 ILE A O 1
ATOM 811 N N . ALA A 1 102 ? 32.003 3.256 -51.898 1.00 61.19 102 ALA A N 1
ATOM 812 C CA . ALA A 1 102 ? 30.692 2.873 -51.379 1.00 61.19 102 ALA A CA 1
ATOM 813 C C . ALA A 1 102 ? 30.675 2.689 -49.846 1.00 61.19 102 ALA A C 1
ATOM 815 O O . ALA A 1 102 ? 29.790 3.210 -49.181 1.00 61.19 102 ALA A O 1
ATOM 816 N N . GLN A 1 103 ? 31.668 2.017 -49.259 1.00 62.22 103 GLN A N 1
ATOM 817 C CA . GLN A 1 103 ? 31.780 1.856 -47.802 1.00 62.22 103 GLN A CA 1
ATOM 818 C C . GLN A 1 103 ? 32.026 3.187 -47.083 1.00 62.22 103 GLN A C 1
ATOM 820 O O . GLN A 1 103 ? 31.518 3.365 -45.984 1.00 62.22 103 GLN A O 1
ATOM 825 N N . LYS A 1 104 ? 32.735 4.140 -47.707 1.00 62.34 104 LYS A N 1
ATOM 826 C CA . LYS A 1 104 ? 32.869 5.506 -47.167 1.00 62.34 104 LYS A CA 1
ATOM 827 C C . LYS A 1 104 ? 31.565 6.307 -47.236 1.00 62.34 104 LYS A C 1
ATOM 829 O O . LYS A 1 104 ? 31.324 7.130 -46.367 1.00 62.3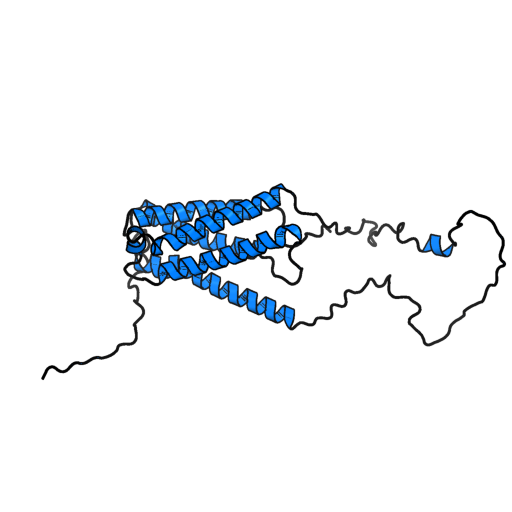4 104 LYS A O 1
ATOM 834 N N . HIS A 1 105 ? 30.724 6.073 -48.244 1.00 61.72 105 HIS A N 1
ATOM 835 C CA . HIS A 1 105 ? 29.442 6.773 -48.395 1.00 61.72 105 HIS A CA 1
ATOM 836 C C . HIS A 1 105 ? 28.308 6.214 -47.521 1.00 61.72 105 HIS A C 1
ATOM 838 O O . HIS A 1 105 ? 27.312 6.905 -47.324 1.00 61.72 105 HIS A O 1
AT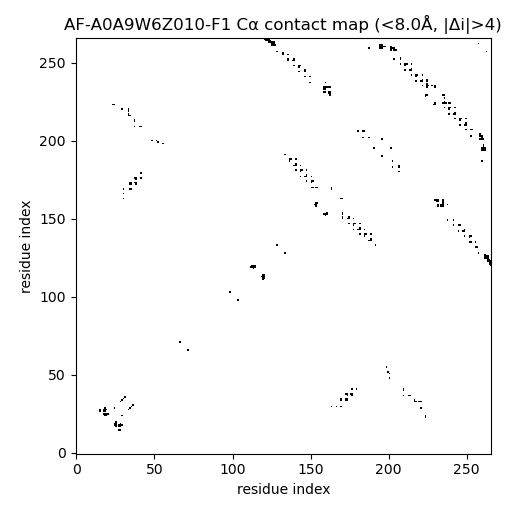OM 844 N N . PHE A 1 106 ? 28.454 4.994 -46.997 1.00 62.94 106 PHE A N 1
ATOM 845 C CA . PHE A 1 106 ? 27.456 4.331 -46.150 1.00 62.94 106 PHE A CA 1
ATOM 846 C C . PHE A 1 106 ? 27.978 4.009 -44.745 1.00 62.94 106 PHE A C 1
ATOM 848 O O . PHE A 1 106 ? 27.422 3.141 -44.068 1.00 62.94 106 PHE A O 1
ATOM 855 N N . ASP A 1 107 ? 29.033 4.691 -44.284 1.00 58.25 107 ASP A N 1
ATOM 856 C CA . ASP A 1 107 ? 29.456 4.566 -42.892 1.00 58.25 107 ASP A CA 1
ATOM 857 C C . ASP A 1 107 ? 28.453 5.308 -41.993 1.00 58.25 107 ASP A C 1
ATOM 859 O O . ASP A 1 107 ? 28.573 6.495 -41.696 1.00 58.25 107 ASP A O 1
ATOM 863 N N . ILE A 1 108 ? 27.421 4.575 -41.570 1.00 61.69 108 ILE A N 1
ATOM 864 C CA . ILE A 1 108 ? 26.349 5.011 -40.656 1.00 61.69 108 ILE A CA 1
ATOM 865 C C . ILE A 1 108 ? 26.908 5.557 -39.328 1.00 61.69 108 ILE A C 1
ATOM 867 O O . ILE A 1 108 ? 26.211 6.240 -38.582 1.00 61.69 108 ILE A O 1
ATOM 871 N N . LYS A 1 109 ? 28.188 5.312 -39.026 1.00 59.66 109 LYS A N 1
ATOM 872 C CA . LYS A 1 109 ? 28.862 5.897 -37.863 1.00 59.66 109 LYS A CA 1
ATOM 873 C C . LYS A 1 109 ? 29.075 7.407 -37.978 1.00 59.66 109 LYS A C 1
ATOM 875 O O . LYS A 1 109 ? 29.269 8.046 -36.947 1.00 59.66 109 LYS A O 1
ATOM 880 N N . GLU A 1 110 ? 29.046 7.972 -39.187 1.00 59.19 110 GLU A N 1
ATOM 881 C CA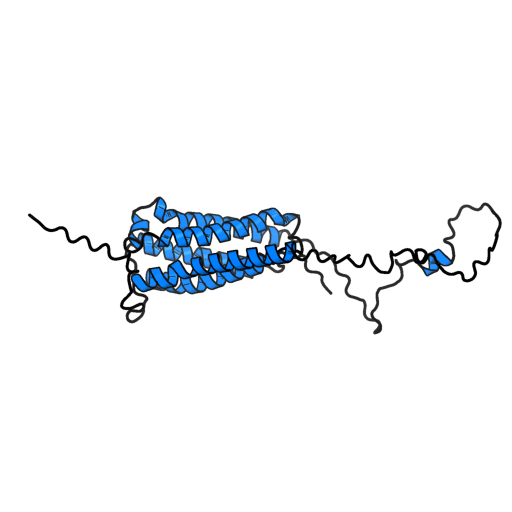 . GLU A 1 110 ? 29.317 9.396 -39.426 1.00 59.19 110 GLU A CA 1
ATOM 882 C C . GLU A 1 110 ? 28.049 10.220 -39.711 1.00 59.19 110 GLU A C 1
ATOM 884 O O . GLU A 1 110 ? 28.063 11.450 -39.612 1.00 59.19 110 GLU A O 1
ATOM 889 N N . THR A 1 111 ? 26.907 9.571 -39.964 1.00 59.50 111 THR A N 1
ATOM 890 C CA . THR A 1 111 ? 25.618 10.266 -40.030 1.00 59.50 111 THR A CA 1
ATOM 891 C C . THR A 1 111 ? 25.156 10.605 -38.616 1.00 59.50 111 THR A C 1
ATOM 893 O O . THR A 1 111 ? 24.437 9.843 -37.972 1.00 59.50 111 THR A O 1
ATOM 896 N N . SER A 1 112 ? 25.590 11.761 -38.111 1.00 58.72 112 SER A N 1
ATOM 897 C CA . SER A 1 112 ? 24.978 12.394 -36.942 1.00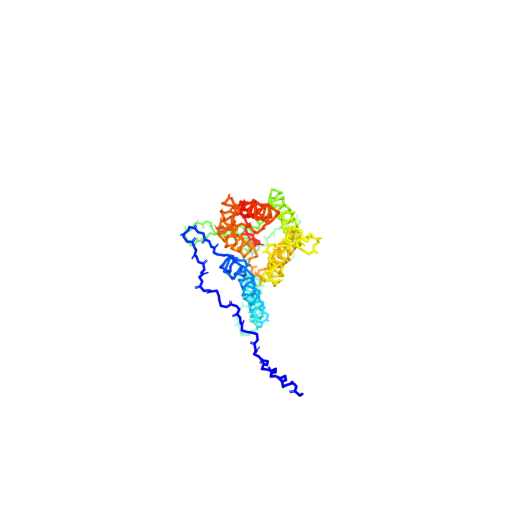 58.72 112 SER A CA 1
ATOM 898 C C . SER A 1 112 ? 23.483 12.523 -37.235 1.00 58.72 112 SER A C 1
ATOM 900 O O . SER A 1 112 ? 23.112 13.292 -38.121 1.00 58.72 112 SER A O 1
ATOM 902 N N . GLN A 1 113 ? 22.651 11.726 -36.552 1.00 62.84 113 GLN A N 1
ATOM 903 C CA . GLN A 1 113 ? 21.195 11.822 -36.640 1.00 62.84 113 GLN A CA 1
ATOM 904 C C . GLN A 1 113 ? 20.816 13.230 -36.186 1.00 62.84 113 GLN A C 1
ATOM 906 O O . GLN A 1 113 ? 20.791 13.535 -34.996 1.00 62.84 113 GLN A O 1
ATOM 911 N N . LYS A 1 114 ? 20.632 14.116 -37.155 1.00 65.62 114 LYS A N 1
ATOM 912 C CA . LYS A 1 114 ? 20.123 15.463 -36.970 1.00 65.62 114 LYS A CA 1
ATOM 913 C C . LYS A 1 114 ? 18.751 15.503 -37.609 1.00 65.62 114 LYS A C 1
ATOM 915 O O . LYS A 1 114 ? 18.545 14.895 -38.656 1.00 65.62 114 LYS A O 1
ATOM 920 N N . ASP A 1 115 ? 17.839 16.179 -36.938 1.00 67.81 115 ASP A N 1
ATOM 921 C CA . ASP A 1 115 ? 16.507 16.477 -37.430 1.00 67.81 115 ASP A CA 1
ATOM 922 C C . ASP A 1 115 ? 16.622 17.361 -38.679 1.00 67.81 115 ASP A C 1
ATOM 924 O O . ASP A 1 115 ? 17.682 17.952 -38.927 1.00 67.81 115 ASP A O 1
ATOM 928 N N . ASP A 1 116 ? 15.542 17.504 -39.440 1.00 74.50 116 ASP A N 1
ATOM 929 C CA . ASP A 1 116 ? 15.516 18.364 -40.634 1.00 74.50 116 ASP A CA 1
ATOM 930 C C . ASP A 1 116 ? 15.847 19.838 -40.290 1.00 74.50 116 ASP A C 1
ATOM 932 O O . ASP A 1 116 ? 16.342 20.591 -41.130 1.00 74.50 116 ASP A O 1
ATOM 936 N N . ASP A 1 117 ? 15.679 20.223 -39.020 1.00 78.12 117 ASP A N 1
ATOM 937 C CA . ASP A 1 117 ? 16.047 21.527 -38.453 1.00 78.12 117 ASP A CA 1
ATOM 938 C C . ASP A 1 117 ? 17.528 21.638 -38.016 1.00 78.12 117 ASP A C 1
ATOM 940 O O . ASP A 1 117 ? 17.969 22.679 -37.522 1.00 78.12 117 ASP A O 1
ATOM 944 N N . GLY A 1 118 ? 18.329 20.577 -38.166 1.00 72.75 118 GLY A N 1
ATOM 945 C CA . GLY A 1 118 ? 19.751 20.541 -37.802 1.00 72.75 118 GLY A CA 1
ATOM 946 C C . GLY A 1 118 ? 20.041 20.325 -36.310 1.00 72.75 118 GLY A C 1
ATOM 947 O O . GLY A 1 118 ? 21.215 20.297 -35.916 1.00 72.75 118 GLY A O 1
ATOM 948 N N . ASN A 1 119 ? 19.006 20.140 -35.487 1.00 75.56 119 ASN A N 1
ATOM 949 C CA . ASN A 1 119 ? 19.132 19.754 -34.080 1.00 75.56 119 ASN A CA 1
ATOM 950 C C . ASN A 1 119 ? 19.452 18.254 -33.972 1.00 75.56 119 ASN A C 1
ATOM 952 O O . ASN A 1 119 ? 18.918 17.478 -34.755 1.00 75.56 119 ASN A O 1
ATOM 956 N N . PRO A 1 120 ? 20.313 17.803 -33.046 1.00 70.75 120 PRO A N 1
ATOM 957 C CA . PRO A 1 120 ? 20.560 16.372 -32.860 1.00 70.75 120 PRO A CA 1
ATOM 958 C C . PRO A 1 120 ? 19.265 15.651 -32.447 1.00 70.75 120 PRO A C 1
ATOM 960 O O . PRO A 1 120 ? 18.587 16.107 -31.529 1.00 70.75 120 PRO A O 1
ATOM 963 N N . LEU A 1 121 ? 18.933 14.533 -33.106 1.00 69.44 121 LEU A N 1
ATOM 964 C CA . LEU A 1 121 ? 17.885 13.622 -32.636 1.00 69.44 121 LEU A CA 1
ATOM 965 C C . LEU A 1 121 ? 18.302 13.095 -31.262 1.00 69.44 121 LEU A C 1
ATOM 967 O O . LEU A 1 121 ? 19.430 12.622 -31.096 1.00 69.44 121 LEU A O 1
ATOM 971 N N . GLY A 1 122 ? 17.390 13.166 -30.296 1.00 62.31 122 GLY A N 1
ATOM 972 C CA . GLY A 1 122 ? 17.565 12.585 -28.972 1.00 62.31 122 GLY A CA 1
ATOM 973 C C . GLY A 1 122 ? 17.992 11.127 -29.064 1.00 62.31 122 GLY A C 1
ATOM 974 O O . GLY A 1 122 ? 17.223 10.266 -29.492 1.00 62.31 122 GLY A O 1
ATOM 975 N N . THR A 1 123 ? 19.237 10.825 -28.701 1.00 60.56 123 THR A N 1
ATOM 976 C CA . THR A 1 123 ? 19.679 9.436 -28.611 1.00 60.56 123 THR A CA 1
ATOM 977 C C . THR A 1 123 ? 19.143 8.858 -27.313 1.00 60.56 123 THR A C 1
ATOM 979 O O . THR A 1 123 ? 19.598 9.247 -26.239 1.00 60.56 123 THR A O 1
ATOM 982 N N . ALA A 1 124 ? 18.211 7.910 -27.420 1.00 61.53 124 ALA A N 1
ATOM 983 C CA . ALA A 1 124 ? 17.683 7.169 -26.283 1.00 61.53 124 ALA A CA 1
ATOM 984 C C . ALA A 1 124 ? 18.809 6.399 -25.571 1.00 61.53 124 ALA A C 1
ATOM 986 O O . ALA A 1 124 ? 19.147 5.270 -25.937 1.00 61.53 124 ALA A O 1
ATOM 987 N N . GLU A 1 125 ? 19.405 7.008 -24.548 1.00 65.19 125 GLU A N 1
ATOM 988 C CA . GLU A 1 125 ? 20.379 6.341 -23.692 1.00 65.19 125 GLU A CA 1
ATOM 989 C C . GLU A 1 125 ? 19.642 5.513 -22.636 1.00 65.19 125 GLU A C 1
ATOM 991 O O . GLU A 1 125 ? 18.798 6.011 -21.888 1.00 65.19 125 GLU A O 1
ATOM 996 N N . ILE A 1 126 ? 19.961 4.220 -22.571 1.00 67.06 126 ILE A N 1
ATOM 997 C CA . ILE A 1 126 ? 19.440 3.334 -21.532 1.00 67.06 126 ILE A CA 1
ATOM 998 C C . ILE A 1 126 ? 20.220 3.623 -20.248 1.00 67.06 126 ILE A C 1
ATOM 1000 O O . ILE A 1 126 ? 21.305 3.082 -20.033 1.00 67.06 126 ILE A O 1
ATOM 1004 N N . VAL A 1 127 ? 19.660 4.464 -19.381 1.00 69.62 127 VAL A N 1
ATOM 1005 C CA . VAL A 1 127 ? 20.261 4.765 -18.077 1.00 69.62 127 VAL A CA 1
ATOM 1006 C C . VAL A 1 127 ? 19.948 3.638 -17.091 1.00 69.62 127 VAL A C 1
ATOM 1008 O O . VAL A 1 127 ? 18.790 3.325 -16.801 1.00 69.62 127 VAL A O 1
ATOM 1011 N N . PHE A 1 128 ? 20.994 3.002 -16.564 1.00 70.12 128 PHE A N 1
ATOM 1012 C CA . PHE A 1 128 ? 20.860 1.997 -15.511 1.00 70.12 128 PHE A CA 1
ATOM 1013 C C . PHE A 1 128 ? 20.566 2.656 -14.158 1.00 70.12 128 PHE A C 1
ATOM 1015 O O . PHE A 1 128 ? 21.100 3.714 -13.844 1.00 70.12 128 PHE A O 1
ATOM 1022 N N . ARG A 1 129 ? 19.757 1.993 -13.319 1.00 78.25 129 ARG A N 1
ATOM 1023 C CA . ARG A 1 129 ? 19.437 2.479 -11.968 1.00 78.25 129 ARG A CA 1
ATOM 1024 C C . ARG A 1 129 ? 20.681 2.600 -11.088 1.00 78.25 129 ARG A C 1
ATOM 1026 O O . ARG A 1 129 ? 21.415 1.619 -10.896 1.00 78.25 129 ARG A O 1
ATOM 1033 N N . ASP A 1 130 ? 20.814 3.759 -10.452 1.00 86.69 130 ASP A N 1
ATOM 1034 C CA . ASP A 1 130 ? 21.842 4.034 -9.454 1.00 86.69 130 ASP A CA 1
ATOM 1035 C C . ASP A 1 130 ? 21.712 3.136 -8.216 1.00 86.69 130 ASP A C 1
ATOM 1037 O O . ASP A 1 130 ? 20.642 2.627 -7.864 1.00 86.69 130 ASP A O 1
ATOM 1041 N N . PHE A 1 131 ? 22.817 2.982 -7.482 1.00 88.88 131 PHE A N 1
ATOM 1042 C CA . PHE A 1 131 ? 22.824 2.262 -6.205 1.00 88.88 131 PHE A CA 1
ATOM 1043 C C . PHE A 1 131 ? 21.839 2.860 -5.185 1.00 88.88 131 PHE A C 1
ATOM 1045 O O . PHE A 1 131 ? 21.210 2.123 -4.425 1.00 88.88 131 PHE A O 1
ATOM 1052 N N . SER A 1 132 ? 21.660 4.185 -5.196 1.00 90.75 132 SER A N 1
ATOM 1053 C CA . SER A 1 132 ? 20.723 4.888 -4.312 1.00 90.75 132 SER A CA 1
ATOM 1054 C C . SER A 1 132 ? 19.272 4.465 -4.559 1.00 90.75 132 SER A C 1
ATOM 1056 O O . SER A 1 132 ? 18.511 4.277 -3.612 1.00 90.75 132 SER A O 1
ATOM 1058 N N . GLU A 1 133 ? 18.891 4.238 -5.814 1.00 88.88 133 GLU A N 1
ATOM 1059 C CA . GLU A 1 133 ? 17.561 3.749 -6.164 1.00 88.88 133 GLU A CA 1
ATOM 1060 C C . GLU A 1 133 ? 17.374 2.298 -5.755 1.00 88.88 133 GLU A C 1
ATOM 1062 O O . GLU A 1 133 ? 16.327 1.939 -5.215 1.00 88.88 133 GLU A O 1
ATOM 1067 N N . LYS A 1 134 ? 18.415 1.473 -5.921 1.00 90.69 134 LYS A N 1
ATOM 1068 C CA . LYS A 1 134 ? 18.384 0.086 -5.448 1.00 90.69 134 LYS A CA 1
ATOM 1069 C C . LYS A 1 134 ? 18.170 0.012 -3.938 1.00 90.69 134 LYS A C 1
ATOM 1071 O O . LYS A 1 134 ? 17.362 -0.790 -3.469 1.00 90.69 134 LYS A O 1
ATOM 1076 N N . LEU A 1 135 ? 18.831 0.895 -3.187 1.00 93.62 135 LEU A N 1
ATOM 1077 C CA . LEU A 1 135 ? 18.649 1.015 -1.743 1.00 93.62 135 LEU A CA 1
ATOM 1078 C C . LEU A 1 135 ? 17.222 1.450 -1.374 1.00 93.62 135 LEU A C 1
ATOM 1080 O O . LEU A 1 135 ? 16.651 0.895 -0.438 1.00 93.62 135 LEU A O 1
ATOM 1084 N N . LYS A 1 136 ? 16.617 2.388 -2.117 1.00 94.25 136 LYS A N 1
ATOM 1085 C CA . LYS A 1 136 ? 15.222 2.814 -1.898 1.00 94.25 136 LYS A CA 1
ATOM 1086 C C . LYS A 1 136 ? 14.231 1.662 -2.105 1.00 94.25 136 LYS A C 1
ATOM 1088 O O . LYS A 1 136 ? 13.352 1.485 -1.268 1.00 94.25 136 LYS A O 1
ATOM 1093 N N . VAL A 1 137 ? 14.394 0.840 -3.150 1.00 93.25 137 VAL A N 1
ATOM 1094 C CA . VAL A 1 137 ? 13.538 -0.351 -3.371 1.00 93.25 137 VAL A CA 1
ATOM 1095 C C . VAL A 1 137 ? 13.718 -1.381 -2.250 1.00 93.25 137 VAL A C 1
ATOM 1097 O O . VAL A 1 137 ? 12.743 -1.973 -1.781 1.00 93.25 137 VAL A O 1
ATOM 1100 N N . ALA A 1 138 ? 14.954 -1.593 -1.787 1.00 94.62 138 ALA A N 1
ATOM 1101 C CA . ALA A 1 138 ? 15.219 -2.483 -0.660 1.00 94.62 138 ALA A CA 1
ATOM 1102 C C . ALA A 1 138 ? 14.554 -1.972 0.632 1.00 94.62 138 ALA A C 1
ATOM 1104 O O . ALA A 1 138 ? 13.909 -2.745 1.341 1.00 94.62 138 ALA A O 1
ATOM 1105 N N . LEU A 1 139 ? 14.649 -0.667 0.907 1.00 96.31 139 LEU A N 1
ATOM 1106 C CA . LEU A 1 139 ? 13.997 -0.026 2.050 1.00 96.31 139 LEU A CA 1
ATOM 1107 C C . LEU A 1 139 ? 12.468 -0.133 1.967 1.00 96.31 139 LEU A C 1
ATOM 1109 O O . LEU A 1 139 ? 11.833 -0.498 2.953 1.00 96.31 139 LEU A O 1
ATOM 1113 N N . GLU A 1 140 ? 11.883 0.121 0.795 1.00 96.31 140 GLU A N 1
ATOM 1114 C CA . GLU A 1 140 ? 10.451 -0.078 0.542 1.00 96.31 140 GLU A CA 1
ATOM 1115 C C . GLU A 1 140 ? 10.030 -1.519 0.867 1.00 96.31 140 GLU A C 1
ATOM 1117 O O . GLU A 1 140 ? 9.049 -1.739 1.576 1.00 96.31 140 GLU A O 1
ATOM 1122 N N . SER A 1 141 ? 10.814 -2.503 0.421 1.00 96.25 141 SER A N 1
ATOM 1123 C CA . SER A 1 141 ? 10.539 -3.923 0.667 1.00 96.25 141 SER A CA 1
ATOM 1124 C C . SER A 1 141 ? 10.561 -4.268 2.160 1.00 96.25 141 SER A C 1
ATOM 1126 O O . SER A 1 141 ? 9.688 -4.990 2.640 1.00 96.25 141 SER A O 1
ATOM 1128 N N . ILE A 1 142 ? 11.516 -3.720 2.920 1.00 97.69 142 ILE A N 1
ATOM 1129 C CA . ILE A 1 142 ? 11.592 -3.901 4.380 1.00 97.69 142 ILE A CA 1
ATOM 1130 C C . ILE A 1 142 ? 10.360 -3.297 5.066 1.00 97.69 142 ILE A C 1
ATOM 1132 O O . ILE A 1 142 ? 9.765 -3.927 5.943 1.00 97.69 142 ILE A O 1
ATOM 1136 N N . LEU A 1 143 ? 9.948 -2.097 4.653 1.00 97.94 143 LEU A N 1
ATOM 1137 C CA . LEU A 1 143 ? 8.769 -1.434 5.209 1.00 97.94 143 LEU A CA 1
ATOM 1138 C C . LEU A 1 143 ? 7.478 -2.196 4.892 1.00 97.94 143 LEU A C 1
ATOM 1140 O O . LEU A 1 143 ? 6.620 -2.312 5.763 1.00 97.94 143 LEU A O 1
ATOM 1144 N N . LEU A 1 144 ? 7.357 -2.776 3.696 1.00 97.94 144 LEU A N 1
ATOM 1145 C CA . LEU A 1 144 ? 6.232 -3.642 3.335 1.00 97.94 144 LEU A CA 1
ATOM 1146 C C . LEU A 1 144 ? 6.172 -4.908 4.194 1.00 97.94 144 LEU A C 1
ATOM 1148 O O . LEU A 1 144 ? 5.089 -5.281 4.640 1.00 97.94 144 LEU A O 1
ATOM 1152 N N . VAL A 1 145 ? 7.314 -5.550 4.471 1.00 98.12 145 VAL A N 1
ATOM 1153 C CA . VAL A 1 145 ? 7.376 -6.702 5.392 1.00 98.12 145 VAL A CA 1
ATOM 1154 C C . VAL A 1 145 ? 6.908 -6.298 6.787 1.00 98.12 145 VAL A C 1
ATOM 1156 O O . VAL A 1 145 ? 6.083 -6.990 7.385 1.00 98.12 145 VAL A O 1
ATOM 1159 N N . LEU A 1 146 ? 7.400 -5.168 7.299 1.00 97.88 146 LEU A N 1
ATOM 1160 C CA . LEU A 1 146 ? 7.013 -4.664 8.615 1.00 97.88 146 LEU A CA 1
ATOM 1161 C C . LEU A 1 146 ? 5.508 -4.368 8.679 1.00 97.88 146 LEU A C 1
ATOM 1163 O O . LEU A 1 146 ? 4.831 -4.743 9.635 1.00 97.88 146 LEU A O 1
ATOM 1167 N N . GLN A 1 147 ? 4.973 -3.748 7.633 1.00 97.62 147 GLN A N 1
ATOM 1168 C CA . GLN A 1 147 ? 3.564 -3.402 7.534 1.00 97.62 147 GLN A CA 1
ATOM 1169 C C . GLN A 1 147 ? 2.659 -4.634 7.415 1.00 97.62 147 GLN A C 1
ATOM 1171 O O . GLN A 1 147 ? 1.587 -4.685 8.027 1.00 97.62 147 GLN A O 1
ATOM 1176 N N . LEU A 1 148 ? 3.099 -5.658 6.681 1.00 97.75 148 LEU A N 1
ATOM 1177 C CA . LEU A 1 148 ? 2.421 -6.948 6.610 1.00 97.75 148 LEU A CA 1
ATOM 1178 C C . LEU A 1 148 ? 2.416 -7.638 7.981 1.00 97.75 148 LEU A C 1
ATOM 1180 O O . LEU A 1 148 ? 1.380 -8.149 8.401 1.00 97.75 148 LEU A O 1
ATOM 1184 N N . ALA A 1 149 ? 3.538 -7.600 8.708 1.00 97.56 149 ALA A N 1
ATOM 1185 C CA . ALA A 1 149 ? 3.641 -8.165 10.052 1.00 97.56 149 ALA A CA 1
ATOM 1186 C C . ALA A 1 149 ? 2.698 -7.466 11.044 1.00 97.56 149 ALA A C 1
ATOM 1188 O O . ALA A 1 149 ? 1.999 -8.138 11.806 1.00 97.56 149 ALA A O 1
ATOM 1189 N N . ILE A 1 150 ? 2.610 -6.131 10.998 1.00 97.06 150 ILE A N 1
ATOM 1190 C CA . ILE A 1 150 ? 1.640 -5.374 11.800 1.00 97.06 150 ILE A CA 1
ATOM 1191 C C . ILE A 1 150 ? 0.224 -5.775 11.415 1.00 97.06 150 ILE A C 1
ATOM 1193 O O . ILE A 1 150 ? -0.557 -6.127 12.292 1.00 97.06 150 ILE A O 1
ATOM 1197 N N . SER A 1 151 ? -0.096 -5.822 10.125 1.00 96.56 151 SER A N 1
ATOM 1198 C CA . SER A 1 151 ? -1.432 -6.202 9.647 1.00 96.56 151 SER A CA 1
ATOM 1199 C C . SER A 1 151 ? -1.815 -7.641 10.013 1.00 96.56 151 SER A C 1
ATOM 1201 O O . SER A 1 151 ? -2.995 -7.936 10.179 1.00 96.56 151 SER A O 1
ATOM 1203 N N . ALA A 1 152 ? -0.831 -8.525 10.203 1.00 97.25 152 ALA A N 1
ATOM 1204 C CA . ALA A 1 152 ? -1.022 -9.888 10.692 1.00 97.25 152 ALA A CA 1
ATOM 1205 C C . ALA A 1 152 ? -1.122 -9.989 12.229 1.00 97.25 152 ALA A C 1
ATOM 1207 O O . ALA A 1 152 ? -1.589 -11.000 12.755 1.00 97.25 152 ALA A O 1
ATOM 1208 N N . SER A 1 153 ? -0.732 -8.951 12.975 1.00 96.88 153 SER A N 1
ATOM 1209 C CA . SER A 1 153 ? -0.764 -8.944 14.445 1.00 96.88 153 SER A CA 1
ATOM 1210 C C . SER A 1 153 ? -2.129 -9.271 15.082 1.00 96.88 153 SER A C 1
ATOM 1212 O O . SER A 1 153 ? -2.117 -9.960 16.109 1.00 96.88 153 SER A O 1
ATOM 1214 N N . PRO A 1 154 ? -3.303 -8.907 14.513 1.00 95.88 154 PRO A N 1
ATOM 1215 C CA . PRO A 1 154 ? -4.595 -9.261 15.104 1.00 95.88 154 PRO A CA 1
ATOM 1216 C C . PRO A 1 154 ? -4.830 -10.776 15.200 1.00 95.88 154 PRO A C 1
ATOM 1218 O O . PRO A 1 154 ? -5.573 -11.223 16.069 1.00 95.88 154 PRO A O 1
ATOM 1221 N N . PHE A 1 155 ? -4.182 -11.581 14.352 1.00 96.12 155 PHE A N 1
ATOM 1222 C CA . PHE A 1 155 ? -4.322 -13.042 14.374 1.00 96.12 155 PHE A CA 1
ATOM 1223 C C . PHE A 1 155 ? -3.541 -13.699 15.517 1.00 96.12 155 PHE A C 1
ATOM 1225 O O . PHE A 1 155 ? -3.915 -14.775 15.982 1.00 96.12 155 PHE A O 1
ATOM 1232 N N . PHE A 1 156 ? -2.484 -13.044 15.999 1.00 96.31 156 PHE A N 1
ATOM 1233 C CA . PHE A 1 156 ? -1.625 -13.564 17.064 1.00 96.31 156 PHE A CA 1
ATOM 1234 C C . PHE A 1 156 ? -1.965 -12.958 18.430 1.00 96.31 156 PHE A C 1
ATOM 1236 O O . PHE A 1 156 ? -1.910 -13.647 19.450 1.00 96.31 156 PHE A O 1
ATOM 1243 N N . PHE A 1 157 ? -2.362 -11.683 18.466 1.00 95.44 157 PHE A N 1
ATOM 1244 C CA . PHE A 1 157 ? -2.609 -10.947 19.702 1.00 95.44 157 PHE A CA 1
ATOM 1245 C C . PHE A 1 157 ? -4.096 -10.638 19.887 1.00 95.44 157 PHE A C 1
ATOM 1247 O O . PHE A 1 157 ? -4.646 -9.705 19.300 1.00 95.44 157 PHE A O 1
ATOM 1254 N N . LYS A 1 158 ? -4.745 -11.370 20.804 1.00 93.38 158 LYS A N 1
ATOM 1255 C CA . LYS A 1 158 ? -6.165 -11.160 21.152 1.00 93.38 158 LYS A CA 1
ATOM 1256 C C . LYS A 1 158 ? -6.467 -9.740 21.654 1.00 93.38 158 LYS A C 1
ATOM 1258 O O . LYS A 1 158 ? -7.587 -9.263 21.496 1.00 93.38 158 LYS A O 1
ATOM 1263 N N . SER A 1 159 ? -5.480 -9.064 22.247 1.00 93.69 159 SER A N 1
ATOM 1264 C CA . SER A 1 159 ? -5.588 -7.679 22.727 1.00 93.69 159 SER A CA 1
ATOM 1265 C C . SER A 1 159 ? -5.771 -6.659 21.598 1.00 93.69 159 SER A C 1
ATOM 1267 O O . SER A 1 159 ? -6.434 -5.639 21.799 1.00 93.69 159 SER A O 1
ATOM 1269 N N . VAL A 1 160 ? -5.207 -6.949 20.423 1.00 92.88 160 VAL A N 1
ATOM 1270 C CA . VAL A 1 160 ? -5.357 -6.160 19.195 1.00 92.88 160 VAL A CA 1
ATOM 1271 C C . VAL A 1 160 ? -6.647 -6.570 18.482 1.00 92.88 160 VAL A C 1
ATOM 1273 O O . VAL A 1 160 ? -7.441 -5.712 18.113 1.00 92.88 160 VAL A O 1
ATOM 1276 N N . ALA A 1 161 ? -6.941 -7.875 18.419 1.00 93.38 161 ALA A N 1
ATOM 1277 C CA . ALA A 1 161 ? -8.183 -8.407 17.844 1.00 93.38 161 ALA A CA 1
ATOM 1278 C C . ALA A 1 161 ? -9.466 -7.853 18.494 1.00 93.38 161 ALA A C 1
ATOM 1280 O O . ALA A 1 161 ? -10.523 -7.831 17.866 1.00 93.38 161 ALA A O 1
ATOM 1281 N N . GLN A 1 162 ? -9.384 -7.395 19.749 1.00 92.94 162 GLN A N 1
ATOM 1282 C CA . GLN A 1 162 ? -10.509 -6.792 20.460 1.00 92.94 162 GLN A CA 1
ATOM 1283 C C . GLN A 1 162 ? -11.096 -5.565 19.743 1.00 92.94 162 GLN A C 1
ATOM 1285 O O . GLN A 1 162 ? -12.283 -5.288 19.922 1.00 92.94 162 GLN A O 1
ATOM 1290 N N . GLU A 1 163 ? -10.304 -4.874 18.921 1.00 91.56 163 GLU A N 1
ATOM 1291 C CA . GLU A 1 163 ? -10.757 -3.711 18.157 1.00 91.56 163 GLU A CA 1
ATOM 1292 C C . GLU A 1 163 ? -11.881 -4.063 17.169 1.00 91.56 163 GLU A C 1
ATOM 1294 O O . GLU A 1 163 ? -12.842 -3.305 17.037 1.00 91.56 163 GLU A O 1
ATOM 1299 N N . TRP A 1 164 ? -11.821 -5.259 16.572 1.00 92.88 164 TRP A N 1
ATOM 1300 C CA . TRP A 1 164 ? -12.733 -5.717 15.517 1.00 92.88 164 TRP A CA 1
ATOM 1301 C C . TRP A 1 164 ? -13.748 -6.764 15.985 1.00 92.88 164 TRP A C 1
ATOM 1303 O O . TRP A 1 164 ? -14.283 -7.507 15.169 1.00 92.88 164 TRP A O 1
ATOM 1313 N N . LYS A 1 165 ? -14.077 -6.815 17.284 1.00 88.19 165 LYS A N 1
ATOM 1314 C CA . LYS A 1 165 ? -15.089 -7.756 17.815 1.00 88.19 165 LYS A CA 1
ATOM 1315 C C . LYS A 1 165 ? -16.453 -7.659 17.121 1.00 88.19 165 LYS A C 1
ATOM 1317 O O . LYS A 1 165 ? -17.192 -8.638 17.110 1.00 88.19 165 LYS A O 1
ATOM 1322 N N . SER A 1 166 ? -16.803 -6.486 16.594 1.00 86.56 166 SER A N 1
ATOM 1323 C CA . SER A 1 166 ? -18.051 -6.262 15.858 1.00 86.56 166 SER A CA 1
ATOM 1324 C C . SER A 1 166 ? -18.012 -6.793 14.423 1.00 86.56 166 SER A C 1
ATOM 1326 O O . SER A 1 166 ? -19.063 -7.110 13.874 1.00 86.56 166 SER A O 1
ATOM 1328 N N . ASP A 1 167 ? -16.828 -6.889 13.813 1.00 88.00 167 ASP A N 1
ATOM 1329 C CA . ASP A 1 167 ? -16.653 -7.294 12.421 1.00 88.00 167 ASP A CA 1
ATOM 1330 C C . ASP A 1 167 ? -15.323 -8.033 12.228 1.00 88.00 167 ASP A C 1
ATOM 1332 O O . ASP A 1 167 ? -14.288 -7.457 11.884 1.00 88.00 167 ASP A O 1
ATOM 1336 N N . ASN A 1 168 ? -15.375 -9.349 12.423 1.00 89.81 168 ASN A N 1
ATOM 1337 C CA . ASN A 1 168 ? -14.204 -10.221 12.351 1.00 89.81 168 ASN A CA 1
ATOM 1338 C C . ASN A 1 168 ? -13.582 -10.305 10.947 1.00 89.81 168 ASN A C 1
ATOM 1340 O O . ASN A 1 168 ? -12.504 -10.879 10.806 1.00 89.81 168 ASN A O 1
ATOM 1344 N N . LEU A 1 169 ? -14.235 -9.777 9.903 1.00 92.38 169 LEU A N 1
ATOM 1345 C CA . LEU A 1 169 ? -13.710 -9.820 8.537 1.00 92.38 169 LEU A CA 1
ATOM 1346 C C . LEU A 1 169 ? -12.675 -8.723 8.278 1.00 92.38 169 LEU A C 1
ATOM 1348 O O . LEU A 1 169 ? -11.852 -8.860 7.374 1.00 92.38 169 LEU A O 1
ATOM 1352 N N . VAL A 1 170 ? -12.680 -7.643 9.061 1.00 93.31 170 VAL A N 1
ATOM 1353 C CA . VAL A 1 170 ? -11.808 -6.487 8.816 1.00 93.31 170 VAL A CA 1
ATOM 1354 C C . VAL A 1 170 ? -10.309 -6.826 8.826 1.00 93.31 170 VAL A C 1
ATOM 1356 O O . VAL A 1 170 ? -9.624 -6.433 7.876 1.00 93.31 170 VAL A O 1
ATOM 1359 N N . PRO A 1 171 ? -9.776 -7.606 9.790 1.00 94.88 171 PRO A N 1
ATOM 1360 C CA . PRO A 1 171 ? -8.369 -8.004 9.763 1.00 94.88 171 PRO A CA 1
ATOM 1361 C C . PRO A 1 171 ? -7.976 -8.754 8.484 1.00 94.88 171 PRO A C 1
ATOM 1363 O O . PRO A 1 171 ? -6.871 -8.569 7.981 1.00 94.88 171 PRO A O 1
ATOM 1366 N N . TYR A 1 172 ? -8.887 -9.552 7.914 1.00 95.31 172 TYR A N 1
ATOM 1367 C CA . TYR A 1 172 ? -8.643 -10.259 6.655 1.00 95.31 172 TYR A CA 1
ATOM 1368 C C . TYR A 1 172 ? -8.547 -9.296 5.472 1.00 95.31 172 TYR A C 1
ATOM 1370 O O . TYR A 1 172 ? -7.646 -9.443 4.652 1.00 95.31 172 TYR A O 1
ATOM 1378 N N . TYR A 1 173 ? -9.419 -8.288 5.390 1.00 94.75 173 TYR A N 1
ATOM 1379 C CA . TYR A 1 173 ? -9.343 -7.264 4.341 1.00 94.75 173 TYR A CA 1
ATOM 1380 C C . TYR A 1 173 ? -8.029 -6.478 4.403 1.00 94.75 173 TYR A C 1
ATOM 1382 O O . TYR A 1 173 ? -7.378 -6.291 3.374 1.00 94.75 173 TYR A O 1
ATOM 1390 N N . ASN A 1 174 ? -7.606 -6.079 5.606 1.00 94.50 174 ASN A N 1
ATOM 1391 C CA . ASN A 1 174 ? -6.334 -5.383 5.815 1.00 94.50 174 ASN A CA 1
ATOM 1392 C C . ASN A 1 174 ? -5.149 -6.279 5.407 1.00 94.50 174 ASN A C 1
ATOM 1394 O O . ASN A 1 174 ? -4.255 -5.848 4.680 1.00 94.50 174 ASN A O 1
ATOM 1398 N N . LEU A 1 175 ? -5.181 -7.562 5.788 1.00 95.75 175 LEU A N 1
ATOM 1399 C CA . LEU A 1 175 ? -4.159 -8.536 5.405 1.00 95.75 175 LEU A CA 1
ATOM 1400 C C . LEU A 1 175 ? -4.105 -8.767 3.889 1.00 95.75 175 LEU A C 1
ATOM 1402 O O . LEU A 1 175 ? -3.017 -8.833 3.329 1.00 95.75 175 LEU A O 1
ATOM 1406 N N . VAL A 1 176 ? -5.252 -8.865 3.211 1.00 95.62 176 VAL A N 1
ATOM 1407 C CA . VAL A 1 176 ? -5.319 -9.025 1.747 1.00 95.62 176 VAL A CA 1
ATOM 1408 C C . VAL A 1 176 ? -4.743 -7.799 1.041 1.00 95.62 176 VAL A C 1
ATOM 1410 O O . VAL A 1 176 ? -3.960 -7.952 0.105 1.00 95.62 176 VAL A O 1
ATOM 1413 N N . PHE A 1 177 ? -5.080 -6.592 1.504 1.00 96.25 177 PHE A N 1
ATOM 1414 C CA . PHE A 1 177 ? -4.547 -5.346 0.953 1.00 96.25 177 PHE A CA 1
ATOM 1415 C C . PHE A 1 177 ? -3.016 -5.280 1.063 1.00 96.25 177 PHE A C 1
ATOM 1417 O O . PHE A 1 177 ? -2.325 -5.086 0.060 1.00 96.25 177 PHE A O 1
ATOM 1424 N N . TRP A 1 178 ? -2.470 -5.504 2.261 1.00 97.12 178 TRP A N 1
ATOM 1425 C CA . TRP A 1 178 ? -1.021 -5.465 2.473 1.00 97.12 178 TRP A CA 1
ATOM 1426 C C . TRP A 1 178 ? -0.290 -6.660 1.872 1.00 97.12 178 TRP A C 1
ATOM 1428 O O . TRP A 1 178 ? 0.828 -6.503 1.394 1.00 97.12 178 TRP A O 1
ATOM 1438 N N . GLY A 1 179 ? -0.922 -7.831 1.825 1.00 96.94 179 GLY A N 1
ATOM 1439 C CA . GLY A 1 179 ? -0.400 -9.003 1.128 1.00 96.94 179 GLY A CA 1
ATOM 1440 C C . GLY A 1 179 ? -0.267 -8.750 -0.372 1.00 96.94 179 GLY A C 1
ATOM 1441 O O . GLY A 1 179 ? 0.750 -9.096 -0.968 1.00 96.94 179 GLY A O 1
ATOM 1442 N N . TYR A 1 180 ? -1.245 -8.072 -0.975 1.00 95.88 180 TYR A N 1
ATOM 1443 C CA . TYR A 1 180 ? -1.163 -7.654 -2.370 1.00 95.88 180 TYR A CA 1
ATOM 1444 C C . TYR A 1 180 ? -0.019 -6.659 -2.613 1.00 95.88 180 TYR A C 1
ATOM 1446 O O . TYR A 1 180 ? 0.794 -6.873 -3.513 1.00 95.88 180 TYR A O 1
ATOM 1454 N N . LEU A 1 181 ? 0.099 -5.613 -1.788 1.00 96.31 181 LEU A N 1
ATOM 1455 C CA . LEU A 1 181 ? 1.206 -4.654 -1.883 1.00 96.31 181 LEU A CA 1
ATOM 1456 C C . LEU A 1 181 ? 2.572 -5.316 -1.666 1.00 96.31 181 LEU A C 1
ATOM 1458 O O . LEU A 1 181 ? 3.522 -5.005 -2.380 1.00 96.31 181 LEU A O 1
ATOM 1462 N N . PHE A 1 182 ? 2.662 -6.277 -0.746 1.00 97.12 182 PHE A N 1
ATOM 1463 C CA . PHE A 1 182 ? 3.868 -7.070 -0.533 1.00 97.12 182 PHE A CA 1
ATOM 1464 C C . PHE A 1 182 ? 4.252 -7.874 -1.781 1.00 97.12 182 PHE A C 1
ATOM 1466 O O . PHE A 1 182 ? 5.420 -7.880 -2.158 1.00 97.12 182 PHE A O 1
ATOM 1473 N N . ILE A 1 183 ? 3.286 -8.495 -2.468 1.00 95.69 183 ILE A N 1
ATOM 1474 C CA . ILE A 1 183 ? 3.541 -9.199 -3.735 1.00 95.69 183 ILE A CA 1
ATOM 1475 C C . ILE A 1 183 ? 4.058 -8.225 -4.802 1.00 95.69 183 ILE A C 1
ATOM 1477 O O . ILE A 1 183 ? 5.028 -8.546 -5.487 1.00 95.69 183 ILE A O 1
ATOM 1481 N N . LEU A 1 184 ? 3.465 -7.033 -4.932 1.00 93.44 184 LEU A N 1
ATOM 1482 C CA . LEU A 1 184 ? 3.957 -6.019 -5.873 1.00 93.44 184 LEU A CA 1
ATOM 1483 C C . LEU A 1 184 ? 5.388 -5.583 -5.537 1.00 93.44 184 LEU A C 1
ATOM 1485 O O . LEU A 1 184 ? 6.234 -5.544 -6.428 1.00 93.44 184 LEU A O 1
ATOM 1489 N N . GLY A 1 185 ? 5.678 -5.319 -4.262 1.00 94.19 185 GLY A N 1
ATOM 1490 C CA . GLY A 1 185 ? 7.023 -4.989 -3.792 1.00 94.19 185 GLY A CA 1
ATOM 1491 C C . GLY A 1 185 ? 8.030 -6.113 -4.047 1.00 94.19 185 GLY A C 1
ATOM 1492 O O . GLY A 1 185 ? 9.132 -5.854 -4.519 1.00 94.19 185 GLY A O 1
ATOM 1493 N N . ALA A 1 186 ? 7.638 -7.370 -3.829 1.00 94.69 186 ALA A N 1
ATOM 1494 C CA . ALA A 1 186 ? 8.474 -8.535 -4.106 1.00 94.69 186 ALA A CA 1
ATOM 1495 C C . ALA A 1 186 ? 8.775 -8.688 -5.604 1.00 94.69 186 ALA A C 1
ATOM 1497 O O . ALA A 1 186 ? 9.914 -8.976 -5.969 1.00 94.69 186 ALA A O 1
ATOM 1498 N N . ILE A 1 187 ? 7.786 -8.446 -6.475 1.00 92.25 187 ILE A N 1
ATOM 1499 C CA . ILE A 1 187 ? 7.999 -8.411 -7.928 1.00 92.25 187 ILE A CA 1
ATOM 1500 C C . ILE A 1 187 ? 8.998 -7.305 -8.274 1.00 92.25 187 ILE A C 1
ATOM 1502 O O . ILE A 1 187 ? 9.979 -7.590 -8.954 1.00 92.25 187 ILE A O 1
ATOM 1506 N N . ARG A 1 188 ? 8.805 -6.082 -7.760 1.00 91.00 188 ARG A N 1
ATOM 1507 C CA . ARG A 1 188 ? 9.707 -4.942 -8.009 1.00 91.00 188 ARG A CA 1
ATOM 1508 C C . ARG A 1 188 ? 11.138 -5.230 -7.552 1.00 91.00 188 ARG A C 1
ATOM 1510 O O . ARG A 1 188 ? 12.079 -4.955 -8.298 1.00 91.00 188 ARG A O 1
ATOM 1517 N N . LEU A 1 189 ? 11.302 -5.845 -6.379 1.00 92.19 189 LEU A N 1
ATOM 1518 C CA . LEU A 1 189 ? 12.599 -6.270 -5.854 1.00 92.19 189 LEU A CA 1
ATOM 1519 C C . LEU A 1 189 ? 13.243 -7.354 -6.731 1.00 92.19 189 LEU A C 1
ATOM 1521 O O . LEU A 1 189 ? 14.432 -7.269 -7.026 1.00 92.19 189 LEU A O 1
ATOM 1525 N N . ALA A 1 190 ? 12.473 -8.341 -7.195 1.00 90.69 190 ALA A N 1
ATOM 1526 C CA . ALA A 1 190 ? 12.974 -9.398 -8.075 1.00 90.69 190 ALA A CA 1
ATOM 1527 C C . ALA A 1 190 ? 13.392 -8.867 -9.457 1.00 90.69 190 ALA A C 1
ATOM 1529 O O . ALA A 1 190 ? 14.358 -9.346 -10.046 1.00 90.69 190 ALA A O 1
ATOM 1530 N N . THR A 1 191 ? 12.695 -7.854 -9.974 1.00 87.62 191 THR A N 1
ATOM 1531 C CA . THR A 1 191 ? 12.989 -7.232 -11.275 1.00 87.62 191 THR A CA 1
ATOM 1532 C C . THR A 1 191 ? 14.010 -6.099 -11.204 1.00 87.62 191 THR A C 1
ATOM 1534 O O . THR A 1 191 ? 14.278 -5.454 -12.215 1.00 87.62 191 THR A O 1
ATOM 1537 N N . ILE A 1 192 ? 14.606 -5.838 -10.038 1.00 84.88 192 ILE A N 1
ATOM 1538 C CA . ILE A 1 192 ? 15.469 -4.670 -9.834 1.00 84.88 192 ILE A CA 1
ATOM 1539 C C . ILE A 1 192 ? 16.725 -4.669 -10.716 1.00 84.88 192 ILE A C 1
ATOM 1541 O O . ILE A 1 192 ? 17.215 -3.603 -11.082 1.00 84.88 192 ILE A O 1
ATOM 1545 N N . SER A 1 193 ? 17.250 -5.853 -11.052 1.00 78.31 193 SER A N 1
ATOM 1546 C CA . SER A 1 193 ? 18.457 -6.008 -11.870 1.00 78.31 193 SER A CA 1
ATOM 1547 C C . SER A 1 193 ? 18.170 -5.983 -13.368 1.00 78.31 193 SER A C 1
ATOM 1549 O O . SER A 1 193 ? 18.977 -5.467 -14.131 1.00 78.31 193 SER A O 1
ATOM 1551 N N . ASN A 1 194 ? 17.034 -6.551 -13.779 1.00 75.88 194 ASN A N 1
ATOM 1552 C CA . ASN A 1 194 ? 16.726 -6.821 -15.186 1.00 75.88 194 ASN A CA 1
ATOM 1553 C C . ASN A 1 194 ? 15.782 -5.772 -15.790 1.00 75.88 194 ASN A C 1
ATOM 1555 O O . ASN A 1 194 ? 15.593 -5.747 -17.004 1.00 75.88 194 ASN A O 1
ATOM 1559 N N . GLY A 1 195 ? 15.186 -4.921 -14.950 1.00 73.31 195 GLY A N 1
ATOM 1560 C CA . GLY A 1 195 ? 14.125 -4.005 -15.341 1.00 73.31 195 GLY A CA 1
ATOM 1561 C C . GLY A 1 195 ? 12.807 -4.732 -15.606 1.00 73.31 195 GLY A C 1
ATOM 1562 O O . GLY A 1 195 ? 12.744 -5.956 -15.769 1.00 73.31 195 GLY A O 1
ATOM 1563 N N . LEU A 1 196 ? 11.719 -3.967 -15.633 1.00 74.88 196 LEU A N 1
ATOM 1564 C CA . LEU A 1 196 ? 10.421 -4.492 -16.019 1.00 74.88 196 LEU A CA 1
ATOM 1565 C C . LEU A 1 196 ? 10.250 -4.436 -17.539 1.00 74.88 196 LEU A C 1
ATOM 1567 O O . LEU A 1 196 ? 10.443 -3.401 -18.177 1.00 74.88 196 LEU A O 1
ATOM 1571 N N . GLY A 1 197 ? 9.866 -5.567 -18.137 1.00 69.00 197 GLY A N 1
ATOM 1572 C CA . GLY A 1 197 ? 9.579 -5.627 -19.568 1.00 69.00 197 GLY A CA 1
ATOM 1573 C C . GLY A 1 197 ? 8.466 -4.645 -19.953 1.00 69.00 197 GLY A C 1
ATOM 1574 O O . GLY A 1 197 ? 7.493 -4.485 -19.220 1.00 69.00 197 GLY A O 1
ATOM 1575 N N . HIS A 1 198 ? 8.560 -4.035 -21.139 1.00 69.75 198 HIS A N 1
ATOM 1576 C CA . HIS A 1 198 ? 7.646 -2.966 -21.590 1.00 69.75 198 HIS A CA 1
ATOM 1577 C C . HIS A 1 198 ? 6.161 -3.369 -21.630 1.00 69.75 198 HIS A C 1
ATOM 1579 O O . HIS A 1 198 ? 5.275 -2.516 -21.644 1.00 69.75 198 HIS A O 1
ATOM 1585 N N . ARG A 1 199 ? 5.883 -4.677 -21.654 1.00 70.19 199 ARG A N 1
ATOM 1586 C CA . ARG A 1 199 ? 4.532 -5.257 -21.686 1.00 70.19 199 ARG A CA 1
ATOM 1587 C C . ARG A 1 199 ? 3.790 -5.163 -20.354 1.00 70.19 199 ARG A C 1
ATOM 1589 O O . ARG A 1 199 ? 2.570 -5.321 -20.336 1.00 70.19 199 ARG A O 1
ATOM 1596 N N . LEU A 1 200 ? 4.510 -4.964 -19.255 1.00 76.50 200 LEU A N 1
ATOM 1597 C CA . LEU A 1 200 ? 3.926 -4.878 -17.926 1.00 76.50 200 LEU A CA 1
ATOM 1598 C C . LEU A 1 200 ? 3.542 -3.422 -17.603 1.00 76.50 200 LEU A C 1
ATOM 1600 O O . LEU A 1 200 ? 4.210 -2.483 -18.056 1.00 76.50 200 LEU A O 1
ATOM 1604 N N . PRO A 1 201 ? 2.443 -3.208 -16.854 1.00 81.88 201 PRO A N 1
ATOM 1605 C CA . PRO A 1 201 ? 2.125 -1.885 -16.330 1.00 81.88 201 PRO A CA 1
ATOM 1606 C C . PRO A 1 201 ? 3.256 -1.417 -15.411 1.00 81.88 201 PRO A C 1
ATOM 1608 O O . PRO A 1 201 ? 3.968 -2.237 -14.839 1.00 81.88 201 PRO A O 1
ATOM 1611 N N . ASP A 1 202 ? 3.429 -0.106 -15.278 1.00 85.56 202 ASP A N 1
ATOM 1612 C CA . ASP A 1 202 ? 4.416 0.431 -14.345 1.00 85.56 202 ASP A CA 1
ATOM 1613 C C . ASP A 1 202 ? 3.947 0.160 -12.906 1.00 85.56 202 ASP A C 1
ATOM 1615 O O . ASP A 1 202 ? 2.927 0.703 -12.465 1.00 85.56 202 ASP A O 1
ATOM 1619 N N . LEU A 1 203 ? 4.637 -0.749 -12.207 1.00 89.44 203 LEU A N 1
ATOM 1620 C CA . LEU A 1 203 ? 4.244 -1.147 -10.857 1.00 89.44 203 LEU A CA 1
ATOM 1621 C C . LEU A 1 203 ? 4.485 -0.025 -9.855 1.00 89.44 203 LEU A C 1
ATOM 1623 O O . LEU A 1 203 ? 3.741 0.037 -8.881 1.00 89.44 203 LEU A O 1
ATOM 1627 N N . TRP A 1 204 ? 5.458 0.859 -10.089 1.00 91.69 204 TRP A N 1
ATOM 1628 C CA . TRP A 1 204 ? 5.774 1.944 -9.169 1.00 91.69 204 TRP A CA 1
ATOM 1629 C C . TRP A 1 204 ? 4.605 2.917 -9.032 1.00 91.69 204 TRP A C 1
ATOM 1631 O O . TRP A 1 204 ? 4.132 3.129 -7.914 1.00 91.69 204 TRP A O 1
ATOM 1641 N N . TYR A 1 205 ? 4.073 3.438 -10.147 1.00 90.44 205 TYR A N 1
ATOM 1642 C CA . TYR A 1 205 ? 2.896 4.322 -10.116 1.00 90.44 205 TYR A CA 1
ATOM 1643 C C . TYR A 1 205 ? 1.708 3.640 -9.441 1.00 90.44 205 TYR A C 1
ATOM 1645 O O . TYR A 1 205 ? 0.970 4.259 -8.676 1.00 90.44 205 TYR A O 1
ATOM 1653 N N . HIS A 1 206 ? 1.539 2.348 -9.715 1.00 91.56 206 HIS A N 1
ATOM 1654 C CA . HIS A 1 206 ? 0.452 1.556 -9.170 1.00 91.56 206 HIS A CA 1
ATOM 1655 C C . HIS A 1 206 ? 0.557 1.382 -7.650 1.00 91.56 206 HIS A C 1
ATOM 1657 O O . HIS A 1 206 ? -0.400 1.667 -6.931 1.00 91.56 206 HIS A O 1
ATOM 1663 N N . SER A 1 207 ? 1.725 0.981 -7.138 1.00 94.06 207 SER A N 1
ATOM 1664 C CA . SER A 1 207 ? 1.968 0.881 -5.695 1.00 94.06 207 SER A CA 1
ATOM 1665 C C . SER A 1 207 ? 1.895 2.248 -5.015 1.00 94.06 207 SER A C 1
ATOM 1667 O O . SER A 1 207 ? 1.247 2.375 -3.979 1.00 94.06 207 SER A O 1
ATOM 1669 N N . PHE A 1 208 ? 2.470 3.288 -5.625 1.00 94.81 208 PHE A N 1
ATOM 1670 C CA . PHE A 1 208 ? 2.463 4.649 -5.090 1.00 94.81 208 PHE A CA 1
ATOM 1671 C C . PHE A 1 208 ? 1.043 5.210 -4.954 1.00 94.81 208 PHE A C 1
ATOM 1673 O O . PHE A 1 208 ? 0.692 5.790 -3.924 1.00 94.81 208 PHE A O 1
ATOM 1680 N N . PHE A 1 209 ? 0.192 4.987 -5.958 1.00 94.44 209 PHE A N 1
ATOM 1681 C CA . PHE A 1 209 ? -1.214 5.377 -5.915 1.00 94.44 209 PHE A CA 1
ATOM 1682 C C . PHE A 1 209 ? -1.961 4.689 -4.765 1.00 94.44 209 PHE A C 1
ATOM 1684 O O . PHE A 1 209 ? -2.677 5.345 -4.006 1.00 94.44 209 PHE A O 1
ATOM 1691 N N . LEU A 1 210 ? -1.747 3.382 -4.584 1.00 95.25 210 LEU A N 1
ATOM 1692 C CA . LEU A 1 210 ? -2.356 2.628 -3.489 1.00 95.25 210 LEU A CA 1
ATOM 1693 C C . LEU A 1 210 ? -1.859 3.094 -2.116 1.00 95.25 210 LEU A C 1
ATOM 1695 O O . LEU A 1 210 ? -2.677 3.237 -1.207 1.00 95.25 210 LEU A O 1
ATOM 1699 N N . TYR A 1 211 ? -0.562 3.386 -1.961 1.00 96.00 211 TYR A N 1
ATOM 1700 C CA . TYR A 1 211 ? -0.023 3.969 -0.727 1.00 96.00 211 TYR A CA 1
ATOM 1701 C C . TYR A 1 211 ? -0.645 5.331 -0.433 1.00 96.00 211 TYR A C 1
ATOM 1703 O O . TYR A 1 211 ? -1.025 5.590 0.704 1.00 96.00 211 TYR A O 1
ATOM 1711 N N . THR A 1 212 ? -0.793 6.178 -1.453 1.00 95.75 212 THR A N 1
ATOM 1712 C CA . THR A 1 212 ? -1.370 7.521 -1.315 1.00 95.75 212 THR A CA 1
ATOM 1713 C C . THR A 1 212 ? -2.817 7.446 -0.843 1.00 95.75 212 THR A C 1
ATOM 1715 O O . THR A 1 212 ? -3.184 8.087 0.140 1.00 95.75 212 THR A O 1
ATOM 1718 N N . ILE A 1 213 ? -3.641 6.615 -1.488 1.00 94.94 213 ILE A N 1
ATOM 1719 C CA . ILE A 1 213 ? -5.034 6.450 -1.068 1.00 94.94 213 ILE A CA 1
ATOM 1720 C C . ILE A 1 213 ? -5.110 5.851 0.335 1.00 94.94 213 ILE A C 1
ATOM 1722 O O . ILE A 1 213 ? -5.861 6.352 1.174 1.00 94.94 213 ILE A O 1
ATOM 1726 N N . TYR A 1 214 ? -4.319 4.817 0.622 1.00 95.88 214 TYR A N 1
ATOM 1727 C CA . TYR A 1 214 ? -4.287 4.235 1.957 1.00 95.88 214 TYR A CA 1
ATOM 1728 C C . TYR A 1 214 ? -3.894 5.274 3.019 1.00 95.88 214 TYR A C 1
ATOM 1730 O O . TYR A 1 214 ? -4.523 5.339 4.074 1.00 95.88 214 TYR A O 1
ATOM 1738 N N . LEU A 1 215 ? -2.903 6.123 2.730 1.00 96.75 215 LEU A N 1
ATOM 1739 C CA . LEU A 1 215 ? -2.441 7.180 3.627 1.00 96.75 215 LEU A CA 1
ATOM 1740 C C . LEU A 1 215 ? -3.551 8.188 3.954 1.00 96.75 215 LEU A C 1
ATOM 1742 O O . LEU A 1 215 ? -3.685 8.597 5.105 1.00 96.75 215 LEU A O 1
ATOM 1746 N N . THR A 1 216 ? -4.395 8.543 2.978 1.00 95.44 216 THR A N 1
ATOM 1747 C CA . THR A 1 216 ? -5.542 9.430 3.243 1.00 95.44 216 THR A CA 1
ATOM 1748 C C . THR A 1 216 ? -6.544 8.809 4.217 1.00 95.44 216 THR A C 1
ATOM 1750 O O . THR A 1 216 ? -6.998 9.485 5.135 1.00 95.44 216 THR A O 1
ATOM 1753 N N . GLY A 1 217 ? -6.844 7.513 4.081 1.00 94.62 217 GLY A N 1
ATOM 1754 C CA . GLY A 1 217 ? -7.718 6.800 5.016 1.00 94.62 217 GLY A CA 1
ATOM 1755 C C . GLY A 1 217 ? -7.082 6.624 6.397 1.00 94.62 217 GLY A C 1
ATOM 1756 O O . GLY A 1 217 ? -7.738 6.818 7.421 1.00 94.62 217 GLY A O 1
ATOM 1757 N N . SER A 1 218 ? -5.785 6.312 6.440 1.00 96.12 218 SER A N 1
ATOM 1758 C CA . SER A 1 218 ? -5.061 6.106 7.695 1.00 96.12 218 SER A CA 1
ATOM 1759 C C . SER A 1 218 ? -4.865 7.394 8.491 1.00 96.12 218 SER A C 1
ATOM 1761 O O . SER A 1 218 ? -4.785 7.326 9.713 1.00 96.12 218 SER A O 1
ATOM 1763 N N . PHE A 1 219 ? -4.875 8.565 7.846 1.00 96.88 219 PHE A N 1
ATOM 1764 C CA . PHE A 1 219 ? -4.900 9.854 8.539 1.00 96.88 219 PHE A CA 1
ATOM 1765 C C . PHE A 1 219 ? -6.137 10.000 9.441 1.00 96.88 219 PHE A C 1
ATOM 1767 O O . PHE A 1 219 ? -6.016 10.411 10.597 1.00 96.88 219 PHE A O 1
ATOM 1774 N N . PHE A 1 220 ? -7.319 9.599 8.958 1.00 95.81 220 PHE A N 1
ATOM 1775 C CA . PHE A 1 220 ? -8.534 9.606 9.778 1.00 95.81 220 PHE A CA 1
ATOM 1776 C C . PHE A 1 220 ? -8.444 8.593 10.923 1.00 95.81 220 PHE A C 1
ATOM 1778 O O . PHE A 1 220 ? -8.766 8.934 12.056 1.00 95.81 220 PHE A O 1
ATOM 1785 N N . LEU A 1 221 ? -7.919 7.390 10.662 1.00 95.50 221 LEU A N 1
ATOM 1786 C CA . LEU A 1 221 ? -7.713 6.368 11.699 1.00 95.50 221 LEU A CA 1
ATOM 1787 C C . LEU A 1 221 ? -6.721 6.814 12.782 1.00 95.50 221 LEU A C 1
ATOM 1789 O O . LEU A 1 221 ? -6.959 6.580 13.967 1.00 95.50 221 LEU A O 1
ATOM 1793 N N . LEU A 1 222 ? -5.629 7.481 12.393 1.00 97.00 222 LEU A N 1
ATOM 1794 C CA . LEU A 1 222 ? -4.669 8.073 13.322 1.00 97.00 222 LEU A CA 1
ATOM 1795 C C . LEU A 1 222 ? -5.369 9.082 14.227 1.00 97.00 222 LEU A C 1
ATOM 1797 O O . LEU A 1 222 ? -5.186 9.057 15.443 1.00 97.00 222 LEU A O 1
ATOM 1801 N N . ARG A 1 223 ? -6.167 9.971 13.636 1.00 95.75 223 ARG A N 1
ATOM 1802 C CA . ARG A 1 223 ? -6.893 10.985 14.390 1.00 95.75 223 ARG A CA 1
ATOM 1803 C C . ARG A 1 223 ? -7.831 10.346 15.414 1.00 95.75 223 ARG A C 1
ATOM 1805 O O . ARG A 1 223 ? -7.764 10.722 16.583 1.00 95.75 223 ARG A O 1
ATOM 1812 N N . SER A 1 224 ? -8.617 9.342 15.023 1.00 94.31 224 SER A N 1
ATOM 1813 C CA . SER A 1 224 ? -9.486 8.611 15.956 1.00 94.31 224 SER A CA 1
ATOM 1814 C C . SER A 1 224 ? -8.693 7.913 17.069 1.00 94.31 224 SER A C 1
ATOM 1816 O O . SER A 1 224 ? -9.126 7.875 18.222 1.00 94.31 224 SER A O 1
ATOM 1818 N N . ALA A 1 225 ? -7.500 7.391 16.759 1.00 95.56 225 ALA A N 1
ATOM 1819 C CA . ALA A 1 225 ? -6.608 6.786 17.747 1.00 95.56 225 ALA A CA 1
ATOM 1820 C C . ALA A 1 225 ? -6.064 7.807 18.759 1.00 95.56 225 ALA A C 1
ATOM 1822 O O . ALA A 1 225 ? -6.032 7.513 19.954 1.00 95.56 225 ALA A O 1
ATOM 1823 N N . ILE A 1 226 ? -5.689 9.009 18.307 1.00 96.06 226 ILE A N 1
ATOM 1824 C CA . ILE A 1 226 ? -5.209 10.100 19.173 1.00 96.06 226 ILE A CA 1
ATOM 1825 C C . ILE A 1 226 ? -6.333 10.624 20.077 1.00 96.06 226 ILE A C 1
ATOM 1827 O O . ILE A 1 226 ? -6.091 10.889 21.253 1.00 96.06 226 ILE A O 1
ATOM 1831 N N . LEU A 1 227 ? -7.560 10.730 19.558 1.00 94.38 227 LEU A N 1
ATOM 1832 C CA . LEU A 1 227 ? -8.738 11.148 20.331 1.00 94.38 227 LEU A CA 1
ATOM 1833 C C . LEU A 1 227 ? -9.216 10.086 21.335 1.00 94.38 227 LEU A C 1
ATOM 1835 O O . LEU A 1 227 ? -10.065 10.369 22.176 1.00 94.38 227 LEU A O 1
ATOM 1839 N N . GLY A 1 228 ? -8.672 8.868 21.278 1.00 92.38 228 GLY A N 1
ATOM 1840 C CA . GLY A 1 228 ? -9.050 7.785 22.182 1.00 92.38 228 GLY A CA 1
ATOM 1841 C C . GLY A 1 228 ? -10.366 7.096 21.815 1.00 92.38 228 GLY A C 1
ATOM 1842 O O . GLY A 1 228 ? -10.876 6.318 22.616 1.00 92.38 228 GLY A O 1
ATOM 1843 N N . HIS A 1 229 ? -10.893 7.295 20.602 1.00 91.00 229 HIS A N 1
ATOM 1844 C CA . HIS A 1 229 ? -12.098 6.624 20.091 1.00 91.00 229 HIS A CA 1
ATOM 1845 C C . HIS A 1 229 ? -11.811 5.203 19.564 1.00 91.00 229 HIS A C 1
ATOM 1847 O O . HIS A 1 229 ? -12.349 4.743 18.554 1.00 91.00 229 HIS A O 1
ATOM 1853 N N . THR A 1 230 ? -10.924 4.486 20.251 1.00 91.44 230 THR A N 1
ATOM 1854 C CA . THR A 1 230 ? -10.571 3.091 19.953 1.00 91.44 230 THR A CA 1
ATOM 1855 C C . THR A 1 230 ? -11.051 2.192 21.080 1.00 91.44 230 THR A C 1
ATOM 1857 O O . THR A 1 230 ? -11.105 2.597 22.240 1.00 91.44 230 THR A O 1
ATOM 1860 N N . ASN A 1 231 ? -11.407 0.952 20.752 1.00 89.44 231 ASN A N 1
ATOM 1861 C CA . ASN A 1 231 ? -11.935 0.009 21.739 1.00 89.44 231 ASN A CA 1
ATOM 1862 C C . ASN A 1 231 ? -10.834 -0.545 22.661 1.00 89.44 231 ASN A C 1
ATOM 1864 O O . ASN A 1 231 ? -11.124 -1.083 23.732 1.00 89.44 231 ASN A O 1
ATOM 1868 N N . SER A 1 232 ? -9.568 -0.458 22.242 1.00 93.00 232 SER A N 1
ATOM 1869 C CA . SER A 1 232 ? -8.404 -0.973 22.966 1.00 93.00 232 SER A CA 1
ATOM 1870 C C . SER A 1 232 ? -7.203 -0.034 22.843 1.00 93.00 232 SER A C 1
ATOM 1872 O O . SER A 1 232 ? -6.891 0.451 21.758 1.00 93.00 232 SER A O 1
ATOM 1874 N N . LYS A 1 233 ? -6.432 0.127 23.932 1.00 94.94 233 LYS A N 1
ATOM 1875 C CA . LYS A 1 233 ? -5.143 0.852 23.904 1.00 94.94 233 LYS A CA 1
ATOM 1876 C C . LYS A 1 233 ? -4.170 0.256 22.883 1.00 94.94 233 LYS A C 1
ATOM 1878 O O . LYS A 1 233 ? -3.409 0.983 22.256 1.00 94.94 233 LYS A O 1
ATOM 1883 N N . TYR A 1 234 ? -4.201 -1.065 22.706 1.00 95.50 234 TYR A N 1
ATOM 1884 C CA . TYR A 1 234 ? -3.376 -1.748 21.708 1.00 95.50 234 TYR A CA 1
ATOM 1885 C C . TYR A 1 234 ? -3.870 -1.487 20.278 1.00 95.50 234 TYR A C 1
ATOM 1887 O O . TYR A 1 234 ? -3.051 -1.411 19.367 1.00 95.50 234 TYR A O 1
ATOM 1895 N N . GLY A 1 235 ? -5.180 -1.290 20.092 1.00 93.94 235 GLY A N 1
ATOM 1896 C CA . GLY A 1 235 ? -5.765 -0.849 18.823 1.00 93.94 235 GLY A CA 1
ATOM 1897 C C . GLY A 1 235 ? -5.311 0.564 18.445 1.00 93.94 235 GLY A C 1
ATOM 1898 O O . GLY A 1 235 ? -4.913 0.795 17.309 1.00 93.94 235 GLY A O 1
ATOM 1899 N N . ALA A 1 236 ? -5.252 1.491 19.409 1.00 95.75 236 ALA A N 1
ATOM 1900 C CA . ALA A 1 236 ? -4.694 2.826 19.173 1.00 95.75 236 ALA A CA 1
ATOM 1901 C C . ALA A 1 236 ? -3.238 2.768 18.681 1.00 95.75 236 ALA A C 1
ATOM 1903 O O . ALA A 1 236 ? -2.908 3.357 17.652 1.00 95.75 236 ALA A O 1
ATOM 1904 N N . TRP A 1 237 ? -2.378 2.010 19.373 1.00 97.00 237 TRP A N 1
ATOM 1905 C CA . TRP A 1 237 ? -0.982 1.826 18.960 1.00 97.00 237 TRP A CA 1
ATOM 1906 C C . TRP A 1 237 ? -0.855 1.182 17.581 1.00 97.00 237 TRP A C 1
ATOM 1908 O O . TRP A 1 237 ? -0.008 1.606 16.800 1.00 97.00 237 TRP A O 1
ATOM 1918 N N . PHE A 1 238 ? -1.718 0.216 17.261 1.00 96.69 238 PHE A N 1
ATOM 1919 C CA . PHE A 1 238 ? -1.776 -0.394 15.937 1.00 96.69 238 PHE A CA 1
ATOM 1920 C C . PHE A 1 238 ? -1.990 0.664 14.843 1.00 96.69 238 PHE A C 1
ATOM 1922 O O . PHE A 1 238 ? -1.172 0.748 13.930 1.00 96.69 238 PHE A O 1
ATOM 1929 N N . TYR A 1 239 ? -3.008 1.525 14.964 1.00 96.75 239 TYR A N 1
ATOM 1930 C CA . TYR A 1 239 ? -3.277 2.569 13.964 1.00 96.75 239 TYR A CA 1
ATOM 1931 C C . TYR A 1 239 ? -2.166 3.616 13.879 1.00 96.75 239 TYR A C 1
ATOM 1933 O O . TYR A 1 239 ? -1.794 4.029 12.780 1.00 96.75 239 TYR A O 1
ATOM 1941 N N . ILE A 1 240 ? -1.602 4.015 15.022 1.00 97.69 240 ILE A N 1
ATOM 1942 C CA . ILE A 1 240 ? -0.485 4.964 15.077 1.00 97.69 240 ILE A CA 1
ATOM 1943 C C . ILE A 1 240 ? 0.724 4.397 14.322 1.00 97.69 240 ILE A C 1
ATOM 1945 O O . ILE A 1 240 ? 1.250 5.048 13.419 1.00 97.69 240 ILE A O 1
ATOM 1949 N N . SER A 1 241 ? 1.146 3.169 14.638 1.00 97.50 241 SER A N 1
ATOM 1950 C CA . SER A 1 241 ? 2.258 2.511 13.943 1.00 97.50 241 SER A CA 1
ATOM 1951 C C . SER A 1 241 ? 1.970 2.338 12.452 1.00 97.50 241 SER A C 1
ATOM 1953 O O . SER A 1 241 ? 2.841 2.612 11.624 1.00 97.50 241 SER A O 1
ATOM 1955 N N . GLN A 1 242 ? 0.739 1.949 12.106 1.00 96.62 242 GLN A N 1
ATOM 1956 C CA . GLN A 1 242 ? 0.319 1.754 10.724 1.00 96.62 242 GLN A CA 1
ATOM 1957 C C . GLN A 1 242 ? 0.412 3.052 9.911 1.00 96.62 242 GLN A C 1
ATOM 1959 O O . GLN A 1 242 ? 0.884 3.029 8.771 1.00 96.62 242 GLN A O 1
ATOM 1964 N N . PHE A 1 243 ? 0.024 4.186 10.501 1.00 97.94 243 PHE A N 1
ATOM 1965 C CA . PHE A 1 243 ? 0.140 5.503 9.879 1.00 97.94 243 PHE A CA 1
ATOM 1966 C C . PHE A 1 243 ? 1.600 5.912 9.652 1.00 97.94 243 PHE A C 1
ATOM 1968 O O . PHE A 1 243 ? 1.951 6.333 8.548 1.00 97.94 243 PHE A O 1
ATOM 1975 N N . PHE A 1 244 ? 2.468 5.767 10.659 1.00 98.25 244 PHE A N 1
ATOM 1976 C CA . PHE A 1 244 ? 3.874 6.172 10.539 1.00 98.25 244 PHE A CA 1
ATOM 1977 C C . PHE A 1 244 ? 4.623 5.365 9.478 1.00 98.25 244 PHE A C 1
ATOM 1979 O O . PHE A 1 244 ? 5.347 5.939 8.665 1.00 98.25 244 PHE A O 1
ATOM 1986 N N . ILE A 1 245 ? 4.410 4.048 9.434 1.00 97.81 245 ILE A N 1
ATOM 1987 C CA . ILE A 1 245 ? 5.039 3.188 8.424 1.00 97.81 245 ILE A CA 1
ATOM 1988 C C . ILE A 1 245 ? 4.484 3.491 7.033 1.00 97.81 245 ILE A C 1
ATOM 1990 O O . ILE A 1 245 ? 5.259 3.595 6.086 1.00 97.81 245 ILE A O 1
ATOM 1994 N N . SER A 1 246 ? 3.172 3.713 6.902 1.00 97.12 246 SER A N 1
ATOM 1995 C CA . SER A 1 246 ? 2.568 4.093 5.615 1.00 97.12 246 SER A CA 1
ATOM 1996 C C . SER A 1 246 ? 3.056 5.458 5.125 1.00 97.12 246 SER A C 1
ATOM 1998 O O . SER A 1 246 ? 3.288 5.633 3.932 1.00 97.12 246 SER A O 1
ATOM 2000 N N . SER A 1 247 ? 3.269 6.412 6.034 1.00 97.94 247 SER A N 1
ATOM 2001 C CA . SER A 1 247 ? 3.851 7.720 5.710 1.00 97.94 247 SER A CA 1
ATOM 2002 C C . SER A 1 247 ? 5.289 7.573 5.223 1.00 97.94 247 SER A C 1
ATOM 2004 O O . SER A 1 247 ? 5.669 8.179 4.226 1.00 97.94 247 SER A O 1
ATOM 2006 N N . LEU A 1 248 ? 6.085 6.726 5.881 1.00 97.75 248 LEU A N 1
ATOM 2007 C CA . LEU A 1 248 ? 7.453 6.452 5.456 1.00 97.75 248 LEU A CA 1
ATOM 2008 C C . LEU A 1 248 ? 7.491 5.732 4.099 1.00 97.75 248 LEU A C 1
ATOM 2010 O O . LEU A 1 248 ? 8.287 6.110 3.245 1.00 97.75 248 LEU A O 1
ATOM 2014 N N . LEU A 1 249 ? 6.597 4.765 3.863 1.00 96.69 249 LEU A N 1
ATOM 2015 C CA . LEU A 1 249 ? 6.410 4.122 2.556 1.00 96.69 249 LEU A CA 1
ATOM 2016 C C . LEU A 1 249 ? 6.078 5.145 1.471 1.00 96.69 249 LEU A C 1
ATOM 2018 O O . LEU A 1 249 ? 6.698 5.130 0.411 1.00 96.69 249 LEU A O 1
ATOM 2022 N N . PHE A 1 250 ? 5.147 6.059 1.744 1.00 97.06 250 PHE A N 1
ATOM 2023 C CA . PHE A 1 250 ? 4.791 7.128 0.818 1.00 97.06 250 PHE A CA 1
ATOM 2024 C C . PHE A 1 250 ? 5.985 8.042 0.512 1.00 97.06 250 PHE A C 1
ATOM 2026 O O . PHE A 1 250 ? 6.248 8.315 -0.654 1.00 97.06 250 PHE A O 1
ATOM 2033 N N . LEU A 1 251 ? 6.752 8.463 1.524 1.00 97.12 251 LEU A N 1
ATOM 2034 C CA . LEU A 1 251 ? 7.927 9.322 1.336 1.00 97.12 251 LEU A CA 1
ATOM 2035 C C . LEU A 1 251 ? 9.040 8.625 0.548 1.00 97.12 251 LEU A C 1
ATOM 2037 O O . LEU A 1 251 ? 9.596 9.216 -0.377 1.00 97.12 251 LEU A O 1
ATOM 2041 N N . VAL A 1 252 ? 9.349 7.367 0.874 1.00 95.81 252 VAL A N 1
ATOM 2042 C CA . VAL A 1 252 ? 10.344 6.570 0.140 1.00 95.81 252 VAL A CA 1
ATOM 2043 C C . VAL A 1 252 ? 9.885 6.367 -1.301 1.00 95.81 252 VAL A C 1
ATOM 2045 O O . VAL A 1 252 ? 10.653 6.632 -2.224 1.00 95.81 252 VAL A O 1
ATOM 2048 N N . SER A 1 253 ? 8.621 5.982 -1.499 1.00 94.06 253 SER A N 1
ATOM 2049 C CA . SER A 1 253 ? 8.038 5.767 -2.823 1.00 94.06 253 SER A CA 1
ATOM 2050 C C . SER A 1 253 ? 7.917 7.055 -3.641 1.00 94.06 253 SER A C 1
ATOM 2052 O O . SER A 1 253 ? 8.043 6.994 -4.856 1.00 94.06 253 SER A O 1
ATOM 2054 N N . GLY A 1 254 ? 7.701 8.211 -3.015 1.00 94.00 254 GLY A N 1
ATOM 2055 C CA . GLY A 1 254 ? 7.654 9.510 -3.690 1.00 94.00 254 GLY A CA 1
ATOM 2056 C C . GLY A 1 254 ? 9.035 10.088 -4.009 1.00 94.00 254 GLY A C 1
ATOM 2057 O O . GLY A 1 254 ? 9.145 10.977 -4.842 1.00 94.00 254 GLY A O 1
ATOM 2058 N N . SER A 1 255 ? 10.094 9.572 -3.379 1.00 93.75 255 SER A N 1
ATOM 2059 C CA . SER A 1 255 ? 11.474 10.035 -3.580 1.00 93.75 255 SER A CA 1
ATOM 2060 C C . SER A 1 255 ? 12.210 9.304 -4.711 1.00 93.75 255 SER A C 1
ATOM 2062 O O . SER A 1 255 ? 13.430 9.447 -4.833 1.00 93.75 255 SER A O 1
ATOM 2064 N N . PHE A 1 256 ? 11.536 8.457 -5.492 1.00 87.94 256 PHE A N 1
ATOM 2065 C CA . PHE A 1 256 ? 12.137 7.810 -6.662 1.00 87.94 256 PHE A CA 1
ATOM 2066 C C . PHE A 1 256 ? 12.263 8.809 -7.814 1.00 87.94 256 PHE A C 1
ATOM 2068 O O . PHE A 1 256 ? 11.319 9.537 -8.103 1.00 87.94 256 PHE A O 1
ATOM 2075 N N . ASN A 1 257 ? 13.430 8.830 -8.464 1.00 81.38 257 ASN A N 1
ATOM 2076 C CA . ASN A 1 257 ? 13.661 9.685 -9.628 1.00 81.38 257 ASN A CA 1
ATOM 2077 C C . ASN A 1 257 ? 13.194 8.984 -10.909 1.00 81.38 257 ASN A C 1
ATOM 2079 O O . ASN A 1 257 ? 12.637 9.630 -11.792 1.00 81.38 257 ASN A O 1
ATOM 2083 N N . TYR A 1 258 ? 13.378 7.661 -10.982 1.00 78.75 258 TYR A N 1
ATOM 2084 C CA . TYR A 1 258 ? 12.968 6.844 -12.120 1.00 78.75 258 TYR A CA 1
ATOM 2085 C C . TYR A 1 258 ? 11.919 5.789 -11.729 1.00 78.75 258 TYR A C 1
ATOM 2087 O O . TYR A 1 258 ? 12.017 5.135 -10.685 1.00 78.75 258 TYR A O 1
ATOM 2095 N N . GLY A 1 259 ? 10.914 5.609 -12.596 1.00 75.25 259 GLY A N 1
ATOM 2096 C CA . GLY A 1 259 ? 9.898 4.554 -12.483 1.00 75.25 259 GLY A CA 1
ATOM 2097 C C . GLY A 1 259 ? 10.467 3.153 -12.740 1.00 75.25 259 GLY A C 1
ATOM 2098 O O . GLY A 1 259 ? 11.680 2.966 -12.839 1.00 75.25 259 GLY A O 1
ATOM 2099 N N . ASP A 1 260 ? 9.608 2.131 -12.834 1.00 74.19 260 ASP A N 1
ATOM 2100 C CA . ASP A 1 260 ? 10.065 0.748 -13.081 1.00 74.19 260 ASP A CA 1
ATOM 2101 C C . ASP A 1 260 ? 10.404 0.455 -14.550 1.00 74.19 260 ASP A C 1
ATOM 2103 O O . ASP A 1 260 ? 11.009 -0.577 -14.860 1.00 74.19 260 ASP A O 1
ATOM 2107 N N . LYS A 1 261 ? 10.041 1.365 -15.455 1.00 71.38 261 LYS A N 1
ATOM 2108 C CA . LYS A 1 261 ? 10.402 1.295 -16.871 1.00 71.38 261 LYS A CA 1
ATOM 2109 C C . LYS A 1 261 ? 11.723 2.025 -17.122 1.00 71.38 261 LYS A C 1
ATOM 2111 O O . LYS A 1 261 ? 11.942 3.073 -16.516 1.00 71.38 261 LYS A O 1
ATOM 2116 N N . PRO A 1 262 ? 12.584 1.510 -18.020 1.00 62.81 262 PRO A N 1
ATOM 2117 C CA . PRO A 1 262 ? 13.744 2.270 -18.463 1.00 62.81 262 PRO A CA 1
ATOM 2118 C C . PRO A 1 262 ? 13.254 3.571 -19.102 1.00 62.81 262 PRO A C 1
ATOM 2120 O O . PRO A 1 262 ? 12.378 3.549 -19.970 1.00 62.81 262 PRO A O 1
ATOM 2123 N N . VAL A 1 263 ? 13.777 4.695 -18.623 1.00 57.72 263 VAL A N 1
ATOM 2124 C CA . VAL A 1 263 ? 13.498 6.010 -19.196 1.00 57.72 263 VAL A CA 1
ATOM 2125 C C . VAL A 1 263 ? 14.414 6.163 -20.402 1.00 57.72 263 VAL A C 1
ATOM 2127 O O . VAL A 1 263 ? 15.631 6.114 -20.253 1.00 57.72 263 VAL A O 1
ATOM 2130 N N . ALA A 1 264 ? 13.826 6.294 -21.589 1.00 53.78 264 ALA A N 1
ATOM 2131 C CA . ALA A 1 264 ? 14.533 6.827 -22.743 1.00 53.78 264 ALA A CA 1
ATOM 2132 C C . ALA A 1 264 ? 14.473 8.351 -22.623 1.00 53.78 264 ALA A C 1
ATOM 2134 O O . ALA A 1 264 ? 13.379 8.913 -22.560 1.00 53.78 264 ALA A O 1
ATOM 2135 N N . PHE A 1 265 ? 15.628 8.999 -22.511 1.00 49.25 265 PHE A N 1
ATOM 2136 C CA . PHE A 1 265 ? 15.708 10.445 -22.676 1.00 49.25 265 PHE A CA 1
ATOM 2137 C C . PHE A 1 265 ? 15.686 10.738 -24.181 1.00 49.25 265 PHE A C 1
ATOM 2139 O O . PHE A 1 265 ? 16.528 10.214 -24.910 1.00 49.25 265 PHE A O 1
ATOM 2146 N N . GLU A 1 266 ? 14.687 11.499 -24.626 1.00 43.44 266 GLU A N 1
ATOM 2147 C CA . GLU A 1 266 ? 14.675 12.177 -25.930 1.00 43.44 266 GLU A CA 1
ATOM 2148 C C . GLU A 1 266 ? 15.278 13.576 -25.771 1.00 43.44 266 GLU A C 1
ATOM 2150 O O . GLU A 1 266 ? 14.968 14.237 -24.749 1.00 43.44 266 GLU A O 1
#

Mean predicted aligned error: 12.61 Å

pLDDT: mean 79.2, std 18.99, range [38.28, 98.25]

Sequence (266 aa):
MQSLNSNETLPSWPVCRHYWDYDDFTTCGKNQLLEKYPAYLAILSVALVLIRLYNTRNTKSSVALRTNSETEPLLCQQQLGFGAVNEVYEEDNSSESQLTIAQKHFDIKETSQKDDDGNPLGTAEIVFRDFSEKLKVALESILLVLQLAISASPFFFKSVAQEWKSDNLVPYYNLVFWGYLFILGAIRLATISNGLGHRLPDLWYHSFFLYTIYLTGSFFLLRSAILGHTNSKYGAWFYISQFFISSLLFLVSGSFNYGDKPVAFE